Protein AF-A0A368G6Q9-F1 (afdb_monomer_lite)

Secondary structure (DSSP, 8-state):
-GGGGEETTTEEEEEEEEEEEEE-TTSS-EEEEEEEEEEEEEEE---BTTB---B---EEETTEEEEEBTTT-EEEEEETTEEEEEEEPBSTTS-SSSB----EEEEETTEEEEE--SS-EE-TT--EEE-TTT-B-SS----SSEEEE-TTSS-EEEE--S--S-TT-EEEEEEEPTTSTT-EEEEEEEE--TTS--EEEEEEEETT--EEEEEEE-STT---------

Organism: Ancylostoma caninum (NCBI:txid29170)

Structure (mmCIF, N/CA/C/O backbone):
data_AF-A0A368G6Q9-F1
#
_entry.id   AF-A0A368G6Q9-F1
#
loop_
_atom_site.group_PDB
_atom_site.id
_atom_site.type_symbol
_atom_site.label_atom_id
_atom_site.label_alt_id
_atom_site.label_comp_id
_atom_site.label_asym_id
_atom_site.label_entity_id
_atom_site.label_seq_id
_atom_site.pdbx_PDB_ins_code
_atom_site.Cartn_x
_atom_site.Cartn_y
_atom_site.Cartn_z
_atom_site.occupancy
_atom_site.B_iso_or_equiv
_atom_site.auth_seq_id
_atom_site.auth_comp_id
_atom_site.auth_asym_id
_atom_site.auth_atom_id
_atom_site.pdbx_PDB_model_num
ATOM 1 N N . MET A 1 1 ? 6.453 7.011 2.942 1.00 77.56 1 MET A N 1
ATOM 2 C CA . MET A 1 1 ? 7.563 7.851 3.478 1.00 77.56 1 MET A CA 1
ATOM 3 C C . MET A 1 1 ? 8.631 8.159 2.433 1.00 77.56 1 MET A C 1
ATOM 5 O O . MET A 1 1 ? 9.434 9.060 2.670 1.00 77.56 1 MET A O 1
ATOM 9 N N . ASP A 1 2 ? 8.632 7.481 1.282 1.00 83.81 2 ASP A N 1
ATOM 10 C CA . ASP A 1 2 ? 9.411 7.895 0.115 1.00 83.81 2 ASP A CA 1
ATOM 11 C C . ASP A 1 2 ? 10.920 7.962 0.418 1.00 83.81 2 ASP A C 1
ATOM 13 O O . ASP A 1 2 ? 11.454 7.156 1.179 1.00 83.81 2 ASP A O 1
ATOM 17 N N . ILE A 1 3 ? 11.630 8.951 -0.128 1.00 79.44 3 ILE A N 1
ATOM 18 C CA . ILE A 1 3 ? 13.076 9.141 0.083 1.00 79.44 3 ILE A CA 1
ATOM 19 C C . ILE A 1 3 ? 13.431 9.315 1.579 1.00 79.44 3 ILE A C 1
ATOM 21 O O . ILE A 1 3 ? 14.540 8.962 1.991 1.00 79.44 3 ILE A O 1
ATOM 25 N N . ALA A 1 4 ? 12.492 9.794 2.405 1.00 83.31 4 ALA A N 1
ATOM 26 C CA . ALA A 1 4 ? 12.655 9.953 3.852 1.00 83.31 4 ALA A CA 1
ATOM 27 C C . ALA A 1 4 ? 12.510 8.637 4.650 1.00 83.31 4 ALA A C 1
ATOM 29 O O . ALA A 1 4 ? 12.641 8.647 5.875 1.00 83.31 4 ALA A O 1
ATOM 30 N N . ALA A 1 5 ? 12.288 7.498 3.981 1.00 84.81 5 ALA A N 1
ATOM 31 C CA . ALA A 1 5 ? 12.340 6.173 4.599 1.00 84.81 5 ALA A CA 1
ATOM 32 C C . ALA A 1 5 ? 13.758 5.768 5.052 1.00 84.81 5 ALA A C 1
ATOM 34 O O . ALA A 1 5 ? 13.889 4.847 5.850 1.00 84.81 5 ALA A O 1
ATOM 35 N N . LYS A 1 6 ? 14.829 6.421 4.576 1.00 90.69 6 LYS A N 1
ATOM 36 C CA . LYS A 1 6 ? 16.216 6.099 4.968 1.00 90.69 6 LYS A CA 1
ATOM 37 C C . LYS A 1 6 ? 16.453 6.261 6.474 1.00 90.69 6 LYS A C 1
ATOM 39 O O . LYS A 1 6 ? 16.148 7.303 7.049 1.00 90.69 6 LYS A O 1
ATOM 44 N N . ALA A 1 7 ? 17.081 5.256 7.076 1.00 89.94 7 ALA A N 1
ATOM 45 C CA . ALA A 1 7 ? 17.477 5.204 8.479 1.00 89.94 7 ALA A CA 1
ATOM 46 C C . ALA A 1 7 ? 18.988 4.887 8.618 1.00 89.94 7 ALA A C 1
ATOM 48 O O . ALA A 1 7 ? 19.637 4.491 7.642 1.00 89.94 7 ALA A O 1
ATOM 49 N N . PRO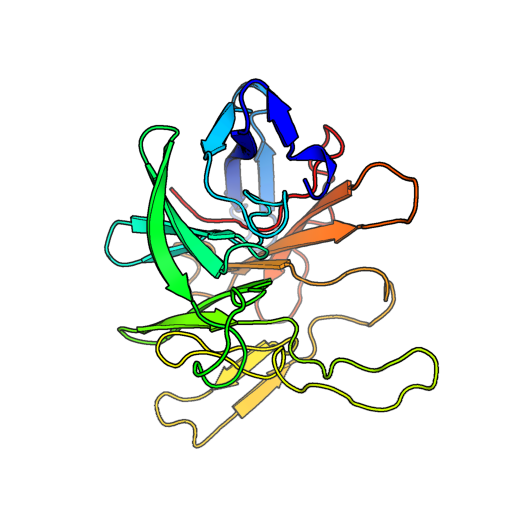 A 1 8 ? 19.593 5.072 9.809 1.00 89.25 8 PRO A N 1
ATOM 50 C CA . PRO A 1 8 ? 20.987 4.701 10.057 1.00 89.25 8 PRO A CA 1
ATOM 51 C C . PRO A 1 8 ? 21.275 3.213 9.794 1.00 89.25 8 PRO A C 1
ATOM 53 O O . PRO A 1 8 ? 20.378 2.375 9.797 1.00 89.25 8 PRO A O 1
ATOM 56 N N . GLY A 1 9 ? 22.549 2.865 9.587 1.00 90.00 9 GLY A N 1
ATOM 57 C CA . GLY A 1 9 ? 22.970 1.460 9.481 1.00 90.00 9 GLY A CA 1
ATOM 58 C C . GLY A 1 9 ? 22.492 0.727 8.221 1.00 90.00 9 GLY A C 1
ATOM 59 O O . GLY A 1 9 ? 22.305 -0.484 8.274 1.00 90.00 9 GLY A O 1
ATOM 60 N N . TRP A 1 10 ? 22.308 1.442 7.103 1.00 90.19 10 TRP A N 1
ATOM 61 C CA . TRP A 1 10 ? 21.797 0.903 5.826 1.00 90.19 10 TRP A CA 1
ATOM 62 C C . TRP A 1 10 ? 20.367 0.347 5.905 1.00 90.19 10 TRP A C 1
ATOM 64 O O . TRP A 1 10 ? 19.982 -0.516 5.116 1.00 90.19 10 TRP A O 1
ATOM 74 N N . GLN A 1 11 ? 19.575 0.856 6.848 1.00 94.56 11 GLN A N 1
ATOM 75 C CA . GLN A 1 11 ? 18.180 0.476 7.013 1.00 94.56 11 GLN A CA 1
ATOM 76 C C . GLN A 1 11 ? 17.235 1.481 6.360 1.00 94.56 11 GLN A C 1
ATOM 78 O O . GLN A 1 11 ? 17.569 2.639 6.098 1.00 94.56 11 GLN A O 1
ATOM 83 N N . PHE A 1 12 ? 16.019 1.013 6.132 1.00 96.88 12 PHE A N 1
ATOM 84 C CA . PHE A 1 12 ? 14.869 1.798 5.735 1.00 96.88 12 PHE A CA 1
ATOM 85 C C . PHE A 1 12 ? 13.741 1.527 6.729 1.00 96.88 12 PHE A C 1
ATOM 87 O O . PHE A 1 12 ? 13.692 0.451 7.332 1.00 96.88 12 PHE A O 1
ATOM 94 N N . ARG A 1 13 ? 12.846 2.497 6.912 1.00 95.44 13 ARG A N 1
ATOM 95 C CA . ARG A 1 13 ? 11.732 2.436 7.860 1.00 95.44 13 ARG A CA 1
ATOM 96 C C . ARG A 1 13 ? 10.393 2.774 7.207 1.00 95.44 13 ARG A C 1
ATOM 98 O O . ARG A 1 13 ? 10.325 3.624 6.324 1.00 95.44 13 ARG A O 1
ATOM 105 N N . ALA A 1 14 ? 9.336 2.157 7.718 1.00 94.94 14 ALA A N 1
ATOM 106 C CA . ALA A 1 14 ? 7.947 2.584 7.568 1.00 94.94 14 ALA A CA 1
ATOM 107 C C . ALA A 1 14 ? 7.326 2.765 8.966 1.00 94.94 14 ALA A C 1
ATOM 109 O O . ALA A 1 14 ? 7.895 2.289 9.948 1.00 94.94 14 ALA A O 1
ATOM 110 N N . ILE A 1 15 ? 6.180 3.444 9.071 1.00 94.69 15 ILE A N 1
ATOM 111 C CA . ILE A 1 15 ? 5.493 3.683 10.352 1.00 94.69 15 ILE A CA 1
ATOM 112 C C . ILE A 1 15 ? 4.173 2.918 10.372 1.00 94.69 15 ILE A C 1
ATOM 114 O O . ILE A 1 15 ? 3.375 3.034 9.445 1.00 94.69 15 ILE A O 1
ATOM 118 N N . THR A 1 16 ? 3.924 2.184 11.453 1.00 94.06 16 THR A N 1
ATOM 119 C CA . THR A 1 16 ? 2.601 1.640 11.782 1.00 94.06 16 THR A CA 1
ATOM 120 C C . THR A 1 16 ? 1.911 2.534 12.804 1.00 94.06 16 THR A C 1
ATOM 122 O O . THR A 1 16 ? 2.556 2.950 13.768 1.00 94.06 16 THR A O 1
ATOM 125 N N . ARG A 1 17 ? 0.603 2.749 12.640 1.00 94.38 17 ARG A N 1
ATOM 126 C CA . ARG A 1 17 ? -0.276 3.433 13.596 1.00 94.38 17 ARG A CA 1
ATOM 127 C C . ARG A 1 17 ? -1.553 2.623 13.799 1.00 94.38 17 ARG A C 1
ATOM 129 O O . ARG A 1 17 ? -2.030 1.986 12.864 1.00 94.38 17 ARG A O 1
ATOM 136 N N . LYS A 1 18 ? -2.111 2.673 15.006 1.00 94.00 18 LYS A N 1
ATOM 137 C CA . LYS A 1 18 ? -3.410 2.099 15.367 1.00 94.00 18 LYS A CA 1
ATOM 138 C C . LYS A 1 18 ? -4.481 3.179 15.513 1.00 94.00 18 LYS A C 1
ATOM 140 O O . LYS A 1 18 ? -4.189 4.335 15.819 1.00 94.00 18 LYS A O 1
ATOM 145 N N . GLY A 1 19 ? -5.729 2.771 15.344 1.00 94.06 19 GLY A N 1
ATOM 146 C CA . GLY A 1 19 ? -6.904 3.585 15.616 1.00 94.06 19 GLY A CA 1
ATOM 147 C C . GLY A 1 19 ? -8.142 2.713 15.785 1.00 94.06 19 GLY A C 1
ATOM 148 O O . GLY A 1 19 ? -8.083 1.500 15.578 1.00 94.06 19 GLY A O 1
ATOM 149 N N . THR A 1 20 ? -9.249 3.348 16.147 1.00 95.81 20 THR A N 1
ATOM 150 C CA . THR A 1 20 ? -10.558 2.731 16.353 1.00 95.81 20 THR A CA 1
ATOM 151 C C . THR A 1 20 ? -11.556 3.392 15.411 1.00 95.81 20 THR A C 1
ATOM 153 O O . THR A 1 20 ? -11.761 4.601 15.488 1.00 95.81 20 THR A O 1
ATOM 156 N N . LEU A 1 21 ? -12.194 2.606 14.543 1.00 93.31 21 LEU A N 1
ATOM 157 C CA . LEU A 1 21 ? -13.370 3.031 13.782 1.00 93.31 21 LEU A CA 1
ATOM 158 C C . LEU A 1 21 ? -14.629 2.661 14.573 1.00 93.31 21 LEU A C 1
ATOM 160 O O . LEU A 1 21 ? -14.814 1.500 14.932 1.00 93.31 21 LEU A O 1
ATOM 164 N N . THR A 1 22 ? -15.509 3.633 14.789 1.00 94.38 22 THR A N 1
ATOM 165 C CA . THR A 1 22 ? -16.835 3.443 15.389 1.00 94.38 22 THR A CA 1
ATOM 166 C C . THR A 1 22 ? -17.902 3.826 14.368 1.00 94.38 22 THR A C 1
ATOM 168 O O . THR A 1 22 ? -17.824 4.900 13.774 1.00 94.38 22 THR A O 1
ATOM 171 N N . LEU A 1 23 ? -18.909 2.973 14.170 1.00 92.56 23 LEU A N 1
ATOM 172 C CA . LEU A 1 23 ? -20.111 3.314 13.404 1.00 92.56 23 LEU A CA 1
ATOM 173 C C . LEU A 1 23 ? -21.216 3.788 14.350 1.00 92.56 23 LEU A C 1
ATOM 175 O O . LEU A 1 23 ? -21.397 3.229 15.433 1.00 92.56 23 LEU A O 1
ATOM 179 N N . GLY A 1 24 ? -21.966 4.806 13.938 1.00 88.50 24 GLY A N 1
ATOM 180 C CA . GLY A 1 24 ? -23.140 5.269 14.663 1.00 88.50 24 GLY A CA 1
ATOM 181 C C . GLY A 1 24 ? -24.314 4.299 14.540 1.00 88.50 24 GLY A C 1
ATOM 182 O O . GLY A 1 24 ? -24.524 3.664 13.506 1.00 88.50 24 GLY A O 1
ATOM 183 N N . ASN A 1 25 ? -25.142 4.238 15.587 1.00 88.50 25 ASN A N 1
ATOM 184 C CA . ASN A 1 25 ? -26.355 3.408 15.623 1.00 88.50 25 ASN A CA 1
ATOM 185 C C . ASN A 1 25 ? -27.408 3.801 14.564 1.00 88.50 25 ASN A C 1
ATOM 187 O O . ASN A 1 25 ? -28.390 3.085 14.381 1.00 88.50 25 ASN A O 1
ATOM 191 N N . ASP A 1 26 ? -27.233 4.941 13.891 1.00 87.06 26 ASP A N 1
ATOM 192 C CA . ASP A 1 26 ? -28.081 5.404 12.792 1.00 87.06 26 ASP A CA 1
ATOM 193 C C . ASP A 1 26 ? -27.737 4.765 11.433 1.00 87.06 26 ASP A C 1
ATOM 195 O O . ASP A 1 26 ? -28.480 4.956 10.467 1.00 87.06 26 ASP A O 1
ATOM 199 N N . GLY A 1 27 ? -26.619 4.030 11.348 1.00 81.62 27 GLY A N 1
ATOM 200 C CA . GLY A 1 27 ? -26.108 3.439 10.110 1.00 81.62 27 GLY A CA 1
ATOM 201 C C . GLY A 1 27 ? -25.653 4.468 9.070 1.00 81.62 27 GLY A C 1
ATOM 202 O O . GLY A 1 27 ? -25.511 4.118 7.903 1.00 81.62 27 GLY A O 1
ATOM 203 N N . LYS A 1 28 ? -25.467 5.735 9.466 1.00 86.44 28 LYS A N 1
ATOM 204 C CA . LYS A 1 28 ? -25.158 6.867 8.571 1.00 86.44 28 LYS A CA 1
ATOM 205 C C . LYS A 1 28 ? -23.966 7.699 9.019 1.00 86.44 28 LYS A C 1
ATOM 207 O O . LYS A 1 28 ? -23.454 8.474 8.222 1.00 86.44 28 LYS A O 1
ATOM 212 N N . THR A 1 29 ? -23.528 7.551 10.263 1.00 88.62 29 THR A N 1
ATOM 213 C CA . THR A 1 29 ? -22.368 8.259 10.809 1.00 88.62 29 THR A CA 1
ATOM 214 C C . THR A 1 29 ? -21.229 7.298 11.121 1.00 88.62 29 THR A C 1
ATOM 216 O O . THR A 1 29 ? -21.443 6.131 11.457 1.00 88.62 29 THR A O 1
ATOM 219 N N . ALA A 1 30 ? -20.000 7.791 11.008 1.00 93.19 30 ALA A N 1
ATOM 220 C CA . ALA A 1 30 ? -18.800 7.075 11.415 1.00 93.19 30 ALA A CA 1
ATOM 221 C C . ALA A 1 30 ? -17.800 8.031 12.082 1.00 93.19 30 ALA A C 1
ATOM 223 O O . ALA A 1 30 ? -17.796 9.231 11.809 1.00 93.19 30 ALA A O 1
ATOM 224 N N . HIS A 1 31 ? -16.953 7.492 12.955 1.00 92.88 31 HIS A N 1
ATOM 225 C CA . HIS A 1 31 ? -15.912 8.237 13.656 1.00 92.88 31 HIS A CA 1
ATOM 226 C C . HIS A 1 31 ? -14.621 7.423 13.727 1.00 92.88 31 HIS A C 1
ATOM 228 O O . HIS A 1 31 ? -14.681 6.217 13.970 1.00 92.88 31 HIS A O 1
ATOM 234 N N . VAL A 1 32 ? -13.465 8.066 13.533 1.00 93.25 32 VAL A N 1
ATOM 235 C CA . VAL A 1 32 ? -12.157 7.405 13.631 1.00 93.25 32 VAL A CA 1
ATOM 236 C C . VAL A 1 32 ? -11.248 8.129 14.618 1.00 93.25 32 VAL A C 1
ATOM 238 O O . VAL A 1 32 ? -10.762 9.230 14.347 1.00 93.25 32 VAL A O 1
ATOM 241 N N . ASP A 1 33 ? -10.955 7.451 15.724 1.00 93.69 33 ASP A N 1
ATOM 242 C CA . ASP A 1 33 ? -9.988 7.875 16.733 1.00 93.69 33 ASP A CA 1
ATOM 243 C C . ASP A 1 33 ? -8.625 7.239 16.454 1.00 93.69 33 ASP A C 1
ATOM 245 O O . ASP A 1 33 ? -8.486 6.016 16.457 1.00 93.69 33 ASP A O 1
ATOM 249 N N . TRP A 1 34 ? -7.594 8.054 16.233 1.00 92.12 34 TRP A N 1
ATOM 250 C CA . TRP A 1 34 ? -6.231 7.575 15.987 1.00 92.12 34 TRP A CA 1
ATOM 251 C C . TRP A 1 34 ? -5.355 7.722 17.227 1.00 92.12 34 TRP A C 1
ATOM 253 O O . TRP A 1 34 ? -5.192 8.821 17.757 1.00 92.12 34 TRP A O 1
ATOM 263 N N . ASP A 1 35 ? -4.703 6.635 17.636 1.00 93.50 35 ASP A N 1
ATOM 264 C CA . ASP A 1 35 ? -3.723 6.675 18.715 1.00 93.50 35 ASP A CA 1
ATOM 265 C C . ASP A 1 35 ? -2.372 7.156 18.167 1.00 93.50 35 ASP A C 1
ATOM 267 O O . ASP A 1 35 ? -1.551 6.367 17.696 1.00 93.50 35 ASP A O 1
ATOM 271 N N . LEU A 1 36 ? -2.121 8.464 18.242 1.00 91.69 36 LEU A N 1
ATOM 272 C CA . LEU A 1 36 ? -0.838 9.060 17.850 1.00 91.69 36 LEU A CA 1
ATOM 273 C C . LEU A 1 36 ? 0.346 8.549 18.695 1.00 91.69 36 LEU A C 1
ATOM 275 O O . LEU A 1 36 ? 1.484 8.612 18.234 1.00 91.69 36 LEU A O 1
ATOM 279 N N . SER A 1 37 ? 0.105 8.025 19.904 1.00 93.56 37 SER A N 1
ATOM 280 C CA . SER A 1 37 ? 1.152 7.419 20.741 1.00 93.56 37 SER A CA 1
ATOM 281 C C . SER A 1 37 ? 1.519 5.995 20.302 1.00 93.56 37 SER A C 1
ATOM 283 O O . SER A 1 37 ? 2.567 5.478 20.691 1.00 93.56 37 SER A O 1
ATOM 285 N N . SER A 1 38 ? 0.703 5.384 19.434 1.00 94.31 38 SER A N 1
ATOM 286 C CA . SER A 1 38 ? 0.973 4.082 18.815 1.00 94.31 38 SER A CA 1
ATOM 287 C C . SER A 1 38 ? 1.884 4.139 17.583 1.00 94.31 38 SER A C 1
ATOM 289 O O . SER A 1 38 ? 2.139 3.084 17.001 1.00 94.31 38 SER A O 1
ATOM 291 N N . ASP A 1 39 ? 2.385 5.318 17.187 1.00 95.00 39 ASP A N 1
ATOM 292 C CA . ASP A 1 39 ? 3.368 5.458 16.103 1.00 95.00 39 ASP A CA 1
ATOM 293 C C . ASP A 1 39 ? 4.618 4.612 16.409 1.00 95.00 39 ASP A C 1
ATOM 295 O O . ASP A 1 39 ? 5.350 4.870 17.368 1.00 95.00 39 ASP A O 1
ATOM 299 N N . ARG A 1 40 ? 4.885 3.590 15.585 1.00 93.44 40 ARG A N 1
ATOM 300 C CA . ARG A 1 40 ? 6.102 2.764 15.690 1.00 93.44 40 ARG A CA 1
ATOM 301 C C . ARG A 1 40 ? 6.779 2.580 14.346 1.00 93.44 40 ARG A C 1
ATOM 303 O O . ARG A 1 40 ? 6.125 2.271 13.353 1.00 93.44 40 ARG A O 1
ATOM 310 N N . ASP A 1 41 ? 8.103 2.680 14.359 1.00 94.44 41 ASP A N 1
ATOM 311 C CA . ASP A 1 41 ? 8.937 2.294 13.228 1.00 94.44 41 ASP A CA 1
ATOM 312 C C . ASP A 1 41 ? 8.993 0.771 13.074 1.00 94.44 41 ASP A C 1
ATOM 314 O O . ASP A 1 41 ? 9.298 0.036 14.016 1.00 94.44 41 ASP A O 1
ATOM 318 N N . ILE A 1 42 ? 8.774 0.316 11.844 1.00 95.31 42 ILE A N 1
ATOM 319 C CA . ILE A 1 42 ? 9.147 -1.011 11.356 1.00 95.31 42 ILE A CA 1
ATOM 320 C C . ILE A 1 42 ? 10.292 -0.843 10.356 1.00 95.31 42 ILE A C 1
ATOM 322 O O . ILE A 1 42 ? 10.247 0.035 9.496 1.00 95.31 42 ILE A O 1
ATOM 326 N N . MET A 1 43 ? 11.343 -1.656 10.481 1.00 95.62 43 MET A N 1
ATOM 327 C CA . MET A 1 43 ? 12.606 -1.459 9.758 1.00 95.62 43 MET A CA 1
ATOM 328 C C . MET A 1 43 ? 13.038 -2.690 8.963 1.00 95.62 43 MET A C 1
ATOM 330 O O . MET A 1 43 ? 12.783 -3.825 9.366 1.00 95.62 43 MET A O 1
ATOM 334 N N . SER A 1 44 ? 13.739 -2.450 7.854 1.00 96.31 44 SER A N 1
ATOM 335 C CA . SER A 1 44 ? 14.330 -3.476 6.991 1.00 96.31 44 SER A CA 1
ATOM 336 C C . SER A 1 44 ? 15.635 -2.981 6.363 1.00 96.31 44 SER A C 1
ATOM 338 O O . SER A 1 44 ? 15.783 -1.796 6.077 1.00 96.31 44 SER A O 1
ATOM 340 N N . GLY A 1 45 ? 16.588 -3.889 6.134 1.00 95.81 45 GLY A N 1
ATOM 341 C CA . GLY A 1 45 ? 17.804 -3.614 5.353 1.00 95.81 45 GLY A CA 1
ATOM 342 C C . GLY A 1 45 ? 17.656 -3.908 3.854 1.00 95.81 45 GLY A C 1
ATOM 343 O O . GLY A 1 45 ? 18.558 -3.605 3.073 1.00 95.81 45 GLY A O 1
ATOM 344 N N . PHE A 1 46 ? 16.539 -4.512 3.433 1.00 96.81 46 PHE A N 1
ATOM 345 C CA . PHE A 1 46 ? 16.289 -4.779 2.018 1.00 96.81 46 PHE A CA 1
ATOM 346 C C . PHE A 1 46 ? 16.036 -3.468 1.275 1.00 96.81 46 PHE A C 1
ATOM 348 O O . PHE A 1 46 ? 15.235 -2.640 1.702 1.00 96.81 46 PHE A O 1
ATOM 355 N N . SER A 1 47 ? 16.734 -3.279 0.156 1.00 95.94 47 SER A N 1
ATOM 356 C CA . SER A 1 47 ? 16.582 -2.095 -0.684 1.00 95.94 47 SER A CA 1
ATOM 357 C C . SER A 1 47 ? 16.928 -2.389 -2.139 1.00 95.94 47 SER A C 1
ATOM 359 O O . SER A 1 47 ? 17.729 -3.272 -2.448 1.00 95.94 47 SER A O 1
ATOM 361 N N . TYR A 1 48 ? 16.333 -1.618 -3.043 1.00 94.06 48 TYR A N 1
ATOM 362 C CA . TYR A 1 48 ? 16.652 -1.607 -4.461 1.00 94.06 48 TYR A CA 1
ATOM 363 C C . TYR A 1 48 ? 17.133 -0.206 -4.838 1.00 94.06 48 TYR A C 1
ATOM 365 O O . TYR A 1 48 ? 16.433 0.784 -4.635 1.00 94.06 48 TYR A O 1
ATOM 373 N N . LYS A 1 49 ? 18.370 -0.107 -5.345 1.00 93.00 49 LYS A N 1
ATOM 374 C CA . LYS A 1 49 ? 19.032 1.171 -5.684 1.00 93.00 49 LYS A CA 1
ATOM 375 C C . LYS A 1 49 ? 19.009 2.207 -4.539 1.00 93.00 49 LYS A C 1
ATOM 377 O O . LYS A 1 49 ? 18.884 3.405 -4.777 1.00 93.00 49 LYS A O 1
ATOM 382 N N . GLY A 1 50 ? 19.135 1.746 -3.291 1.00 92.75 50 GLY A N 1
ATOM 383 C CA . GLY A 1 50 ? 19.163 2.616 -2.111 1.00 92.75 50 GLY A CA 1
ATOM 384 C C . GLY A 1 50 ? 17.811 3.242 -1.748 1.00 92.75 50 GLY A C 1
ATOM 385 O O . GLY A 1 50 ? 17.796 4.334 -1.172 1.00 92.75 50 GLY A O 1
ATOM 386 N N . ARG A 1 51 ? 16.705 2.569 -2.088 1.00 95.25 51 ARG A N 1
ATOM 387 C CA . ARG A 1 51 ? 15.333 2.837 -1.628 1.00 95.25 51 ARG A CA 1
ATOM 388 C C . ARG A 1 51 ? 14.669 1.528 -1.179 1.00 95.25 51 ARG A C 1
ATOM 390 O O . ARG A 1 51 ? 14.990 0.476 -1.729 1.00 95.25 51 ARG A O 1
ATOM 397 N N . GLY A 1 52 ? 13.770 1.588 -0.206 1.00 95.50 52 GLY A N 1
ATOM 398 C CA . GLY A 1 52 ? 13.071 0.432 0.361 1.00 95.50 52 GLY A CA 1
ATOM 399 C C . GLY A 1 52 ? 12.186 0.853 1.533 1.00 95.50 52 GLY A C 1
ATOM 400 O O . GLY A 1 52 ? 12.264 2.003 1.970 1.00 95.50 52 GLY A O 1
ATOM 401 N N . MET A 1 53 ? 11.354 -0.066 2.031 1.00 97.31 53 MET A N 1
ATOM 402 C CA . MET A 1 53 ? 10.278 0.225 3.001 1.00 97.31 53 MET A CA 1
ATOM 403 C C . MET A 1 53 ? 9.340 1.359 2.552 1.00 97.31 53 MET A C 1
ATOM 405 O O . MET A 1 53 ? 8.745 2.066 3.368 1.00 97.31 53 MET A O 1
ATOM 409 N N . GLU A 1 54 ? 9.175 1.520 1.242 1.00 96.06 54 GLU A N 1
ATOM 410 C CA . GLU A 1 54 ? 8.155 2.387 0.667 1.00 96.06 54 GLU A CA 1
ATOM 411 C C . GLU A 1 54 ? 6.888 1.540 0.516 1.00 96.06 54 GLU A C 1
ATOM 413 O O . GLU A 1 54 ? 6.570 1.006 -0.540 1.00 96.06 54 GLU A O 1
ATOM 418 N N . LEU A 1 55 ? 6.260 1.313 1.674 1.00 96.12 55 LEU A N 1
ATOM 419 C CA . LEU A 1 55 ? 5.112 0.432 1.842 1.00 96.12 55 LEU A CA 1
ATOM 420 C C . LEU A 1 55 ? 3.830 1.093 1.318 1.00 96.12 55 LEU A C 1
ATOM 422 O O . LEU A 1 55 ? 3.378 2.078 1.907 1.00 96.12 55 LEU A O 1
ATOM 426 N N . SER A 1 56 ? 3.255 0.533 0.250 1.00 92.81 56 SER A N 1
ATOM 427 C CA . SER A 1 56 ? 2.161 1.168 -0.509 1.00 92.81 56 SER A CA 1
ATOM 428 C C . SER A 1 56 ? 0.750 0.630 -0.232 1.00 92.81 56 SER A C 1
ATOM 430 O O . SER A 1 56 ? -0.203 1.216 -0.718 1.00 92.81 56 SER A O 1
ATOM 432 N N . ASP A 1 57 ? 0.578 -0.442 0.550 1.00 94.12 57 ASP A N 1
ATOM 433 C CA . ASP A 1 57 ? -0.746 -0.905 1.022 1.00 94.12 57 ASP A CA 1
ATOM 434 C C . ASP A 1 57 ? -0.599 -1.849 2.240 1.00 94.12 57 ASP A C 1
ATOM 436 O O . ASP A 1 57 ? 0.521 -2.141 2.669 1.00 94.12 57 ASP A O 1
ATOM 440 N N . LEU A 1 58 ? -1.698 -2.327 2.827 1.00 93.69 58 LEU A N 1
ATOM 441 C CA . LEU A 1 58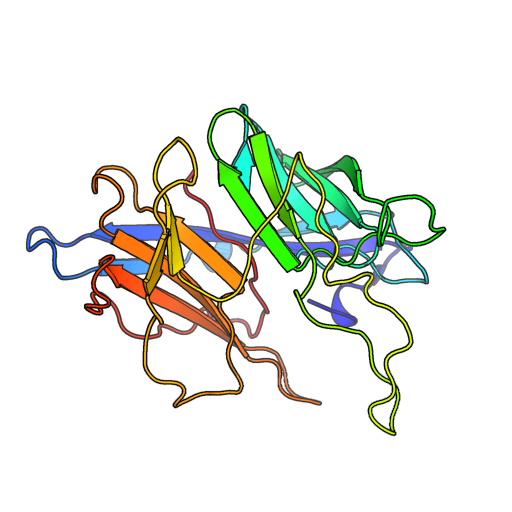 ? -1.754 -3.185 4.006 1.00 93.69 58 LEU A CA 1
ATOM 442 C C . LEU A 1 58 ? -3.026 -4.055 3.978 1.00 93.69 58 LEU A C 1
ATOM 444 O O . LEU A 1 58 ? -4.135 -3.535 3.952 1.00 93.69 58 LEU A O 1
ATOM 448 N N . THR A 1 59 ? -2.896 -5.383 3.990 1.00 88.94 59 THR A N 1
ATOM 449 C CA . THR A 1 59 ? -4.036 -6.323 3.886 1.00 88.94 59 THR A CA 1
ATOM 450 C C . THR A 1 59 ? -3.776 -7.595 4.694 1.00 88.94 59 THR A C 1
ATOM 452 O O . THR A 1 59 ? -2.654 -8.092 4.707 1.00 88.94 59 THR A O 1
ATOM 455 N N . GLU A 1 60 ? -4.796 -8.150 5.351 1.00 85.75 60 GLU A N 1
ATOM 456 C CA . GLU A 1 60 ? -4.724 -9.473 5.993 1.00 85.75 60 GLU A CA 1
ATOM 457 C C . GLU A 1 60 ? -5.012 -10.582 4.970 1.00 85.75 60 GLU A C 1
ATOM 459 O O . GLU A 1 60 ? -5.973 -10.482 4.217 1.00 85.75 60 GLU A O 1
ATOM 464 N N . TYR A 1 61 ? -4.192 -11.632 4.926 1.00 79.25 61 TYR A N 1
ATOM 465 C CA . TYR A 1 61 ? -4.432 -12.822 4.110 1.00 79.25 61 TYR A CA 1
ATOM 466 C C . TYR A 1 61 ? -3.861 -14.089 4.761 1.00 79.25 61 TYR A C 1
ATOM 468 O O . TYR A 1 61 ? -2.649 -14.217 4.956 1.00 79.25 61 TYR A O 1
ATOM 476 N N . ASN A 1 62 ? -4.730 -15.074 5.011 1.00 76.50 62 ASN A N 1
ATOM 477 C CA . ASN A 1 62 ? -4.397 -16.384 5.587 1.00 76.50 62 ASN A CA 1
ATOM 478 C C . ASN A 1 62 ? -3.659 -16.319 6.947 1.00 76.50 62 ASN A C 1
ATOM 480 O O . ASN A 1 62 ? -2.788 -17.143 7.226 1.00 76.50 62 ASN A O 1
ATOM 484 N N . GLY A 1 63 ? -4.007 -15.357 7.801 1.00 77.88 63 GLY A N 1
ATOM 485 C CA . GLY A 1 63 ? -3.394 -15.117 9.110 1.00 77.88 63 GLY A CA 1
ATOM 486 C C . GLY A 1 63 ? -2.139 -14.239 9.069 1.00 77.88 63 GLY A C 1
ATOM 487 O O . GLY A 1 63 ? -1.431 -14.141 10.076 1.00 77.88 63 GLY A O 1
ATOM 488 N N . HIS A 1 64 ? -1.844 -13.614 7.927 1.00 81.69 64 HIS A N 1
ATOM 489 C CA . HIS A 1 64 ? -0.681 -12.754 7.727 1.00 81.69 64 HIS A CA 1
ATOM 490 C C . HIS A 1 64 ? -1.124 -11.334 7.366 1.00 81.69 64 HIS A C 1
ATOM 492 O O . HIS A 1 64 ? -1.840 -11.139 6.391 1.00 81.69 64 HIS A O 1
ATOM 498 N N . ILE A 1 65 ? -0.656 -10.329 8.107 1.00 92.62 65 ILE A N 1
ATOM 499 C CA . ILE A 1 65 ? -0.815 -8.917 7.729 1.00 92.62 65 ILE A CA 1
ATOM 500 C C . ILE A 1 65 ? 0.312 -8.588 6.753 1.00 92.62 65 ILE A C 1
ATOM 502 O O . ILE A 1 65 ? 1.479 -8.734 7.108 1.00 92.62 65 ILE A O 1
ATOM 506 N N . LEU A 1 66 ? -0.011 -8.174 5.533 1.00 92.88 66 LEU A N 1
ATOM 507 C CA . LEU A 1 66 ? 0.925 -8.068 4.417 1.00 92.88 66 LEU A CA 1
ATOM 508 C C . LEU A 1 66 ? 0.996 -6.647 3.866 1.00 92.88 66 LEU A C 1
ATOM 510 O O . LEU A 1 66 ? -0.028 -5.984 3.741 1.00 92.88 66 LEU A O 1
ATOM 514 N N . SER A 1 67 ? 2.195 -6.203 3.490 1.00 96.62 67 SER A N 1
ATOM 515 C CA . SER A 1 67 ? 2.440 -4.868 2.936 1.00 96.62 67 SER A CA 1
ATOM 516 C C . SER A 1 67 ? 3.534 -4.896 1.856 1.00 96.62 67 SER A C 1
ATOM 518 O O . SER A 1 67 ? 4.601 -5.466 2.110 1.00 96.62 67 SER A O 1
ATOM 520 N N . PRO A 1 68 ? 3.307 -4.353 0.643 1.00 96.50 68 PRO A N 1
ATOM 521 C CA . PRO A 1 68 ? 4.280 -4.389 -0.442 1.00 96.50 68 PRO A CA 1
ATOM 522 C C . PRO A 1 68 ? 5.206 -3.166 -0.410 1.00 96.50 68 PRO A C 1
ATOM 524 O O . PRO A 1 68 ? 4.734 -2.036 -0.345 1.00 96.50 68 PRO A O 1
ATOM 527 N N . ASP A 1 69 ? 6.517 -3.382 -0.519 1.00 97.50 69 ASP A N 1
ATOM 528 C CA . ASP A 1 69 ? 7.502 -2.321 -0.765 1.00 97.50 69 ASP A CA 1
ATOM 529 C C . ASP A 1 69 ? 7.652 -2.082 -2.272 1.00 97.50 69 ASP A C 1
ATOM 531 O O . ASP A 1 69 ? 8.202 -2.916 -3.001 1.00 97.50 69 ASP A O 1
ATOM 535 N N . ASP A 1 70 ? 7.184 -0.929 -2.746 1.00 95.69 70 ASP A N 1
ATOM 536 C CA . ASP A 1 70 ? 7.088 -0.594 -4.169 1.00 95.69 70 ASP A CA 1
ATOM 537 C C . ASP A 1 70 ? 8.460 -0.366 -4.850 1.00 95.69 70 ASP A C 1
ATOM 539 O O . ASP A 1 70 ? 8.540 -0.152 -6.062 1.00 95.69 70 ASP A O 1
ATOM 543 N N . LYS A 1 71 ? 9.569 -0.422 -4.102 1.00 95.69 71 LYS A N 1
ATOM 544 C CA . LYS A 1 71 ? 10.929 -0.322 -4.662 1.00 95.69 71 LYS A CA 1
ATOM 545 C C . LYS A 1 71 ? 11.602 -1.671 -4.820 1.00 95.69 71 LYS A C 1
ATOM 547 O O . LYS A 1 71 ? 12.216 -1.931 -5.856 1.00 95.69 71 LYS A O 1
ATOM 552 N N . THR A 1 72 ? 11.501 -2.529 -3.810 1.00 96.69 72 THR A N 1
ATOM 553 C CA . THR A 1 72 ? 12.089 -3.876 -3.851 1.00 96.69 72 THR A CA 1
ATOM 554 C C . THR A 1 72 ? 11.173 -4.898 -4.519 1.00 96.69 72 THR A C 1
ATOM 556 O O . THR A 1 72 ? 11.658 -5.924 -4.995 1.00 96.69 72 THR A O 1
ATOM 559 N N . GLY A 1 73 ? 9.865 -4.627 -4.579 1.00 95.25 73 GLY A N 1
ATOM 560 C CA . GLY A 1 73 ? 8.845 -5.606 -4.942 1.00 95.25 73 GLY A CA 1
ATOM 561 C C . GLY A 1 73 ? 8.641 -6.680 -3.871 1.00 95.25 73 GLY A C 1
ATOM 562 O O . GLY A 1 73 ? 8.016 -7.698 -4.155 1.00 95.25 73 GLY A O 1
ATOM 563 N N . ILE A 1 74 ? 9.194 -6.514 -2.664 1.00 96.75 74 ILE A N 1
ATOM 564 C CA . ILE A 1 74 ? 9.016 -7.474 -1.573 1.00 96.75 74 ILE A CA 1
ATOM 565 C C . ILE A 1 74 ? 7.672 -7.213 -0.896 1.00 96.75 74 ILE A C 1
ATOM 567 O O . ILE A 1 74 ? 7.402 -6.117 -0.413 1.00 96.75 74 ILE A O 1
ATOM 571 N N . LEU A 1 75 ? 6.856 -8.257 -0.816 1.00 94.19 75 LEU A N 1
ATOM 572 C CA . LEU A 1 75 ? 5.706 -8.337 0.068 1.00 94.19 75 LEU A CA 1
ATOM 573 C C . LEU A 1 75 ? 6.209 -8.765 1.453 1.00 94.19 75 LEU A C 1
ATOM 575 O O . LEU A 1 75 ? 6.780 -9.851 1.600 1.00 94.19 75 LEU A O 1
ATOM 579 N N . PHE A 1 76 ? 6.044 -7.896 2.448 1.00 97.62 76 PHE A N 1
ATOM 580 C CA . PHE A 1 76 ? 6.446 -8.124 3.835 1.00 97.62 76 PHE A CA 1
ATOM 581 C C . PHE A 1 76 ? 5.254 -8.565 4.690 1.00 97.62 76 PHE A C 1
ATOM 583 O O . PHE A 1 76 ? 4.200 -7.942 4.625 1.00 97.62 76 PHE A O 1
ATOM 590 N N . GLU A 1 77 ? 5.438 -9.570 5.548 1.00 95.19 77 GLU A N 1
ATOM 591 C CA . GLU A 1 77 ? 4.545 -9.836 6.682 1.00 95.19 77 GLU A CA 1
ATOM 592 C C . GLU A 1 77 ? 4.883 -8.871 7.831 1.00 95.19 77 GLU A C 1
ATOM 594 O O . GLU A 1 77 ? 6.016 -8.838 8.320 1.00 95.19 77 GLU A O 1
ATOM 599 N N . ILE A 1 78 ? 3.903 -8.086 8.276 1.00 95.69 78 ILE A N 1
ATOM 600 C CA . ILE A 1 78 ? 4.019 -7.159 9.402 1.00 95.69 78 ILE A CA 1
ATOM 601 C C . ILE A 1 78 ? 3.599 -7.883 10.682 1.00 95.69 78 ILE A C 1
ATOM 603 O O . ILE A 1 78 ? 2.416 -8.100 10.940 1.00 95.69 78 ILE A O 1
ATOM 607 N N . LYS A 1 79 ? 4.578 -8.271 11.504 1.00 92.69 79 LYS A N 1
ATOM 608 C CA . LYS A 1 79 ? 4.350 -9.122 12.682 1.00 92.69 79 LYS A CA 1
ATOM 609 C C . LYS A 1 79 ? 5.265 -8.761 13.833 1.00 92.69 79 LYS A C 1
ATOM 611 O O . LYS A 1 79 ? 6.474 -8.643 13.657 1.00 92.69 79 LYS A O 1
ATOM 616 N N . ASN A 1 80 ? 4.699 -8.612 15.031 1.00 91.06 80 ASN A N 1
ATOM 617 C CA . ASN A 1 80 ? 5.443 -8.294 16.256 1.00 91.06 80 ASN A CA 1
ATOM 618 C C . ASN A 1 80 ? 6.390 -7.080 16.096 1.00 91.06 80 ASN A C 1
ATOM 620 O O . ASN A 1 80 ? 7.533 -7.112 16.551 1.00 91.06 80 ASN A O 1
ATOM 624 N N . ASN A 1 81 ? 5.909 -6.020 15.431 1.00 88.69 81 ASN A 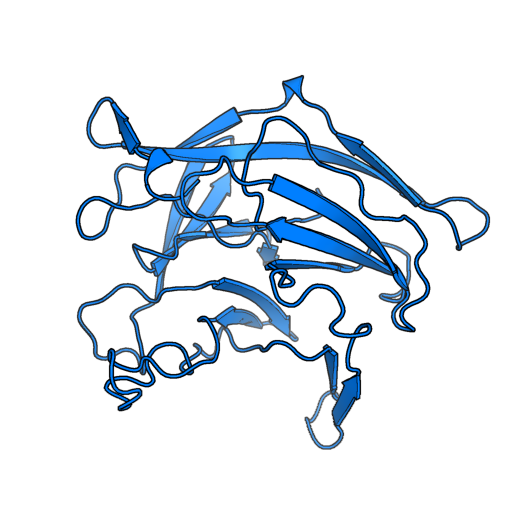N 1
ATOM 625 C CA . ASN A 1 81 ? 6.666 -4.811 15.062 1.00 88.69 81 ASN A CA 1
ATOM 626 C C . ASN A 1 81 ? 7.899 -5.080 14.168 1.00 88.69 81 ASN A C 1
ATOM 628 O O . ASN A 1 81 ? 8.913 -4.391 14.272 1.00 88.69 81 ASN A O 1
ATOM 632 N N . LYS A 1 82 ? 7.835 -6.088 13.291 1.00 93.25 82 LYS A N 1
ATOM 633 C CA . LYS A 1 82 ? 8.861 -6.393 12.284 1.00 93.25 82 LYS A CA 1
ATOM 634 C C . LYS A 1 82 ? 8.229 -6.505 10.903 1.00 93.25 82 LYS A C 1
ATOM 636 O O . LYS A 1 82 ? 7.111 -6.998 10.789 1.00 93.25 82 LYS A O 1
ATOM 641 N N . ALA A 1 83 ? 8.977 -6.107 9.879 1.00 96.44 83 ALA A N 1
ATOM 642 C CA . ALA A 1 83 ? 8.676 -6.406 8.486 1.00 96.44 83 ALA A CA 1
ATOM 643 C C . ALA A 1 83 ? 9.484 -7.647 8.071 1.00 96.44 83 ALA A C 1
ATOM 645 O O . ALA A 1 83 ? 10.708 -7.590 7.943 1.00 96.44 83 ALA A O 1
ATOM 646 N N . LEU A 1 84 ? 8.812 -8.786 7.919 1.00 96.25 84 LEU A N 1
ATOM 647 C CA . LEU A 1 84 ? 9.418 -10.071 7.567 1.00 96.25 84 LEU A CA 1
ATOM 648 C C . LEU A 1 84 ? 9.275 -10.294 6.050 1.00 96.25 84 LEU A C 1
ATOM 650 O O . LEU A 1 84 ? 8.144 -10.321 5.571 1.00 96.25 84 LEU A O 1
ATOM 654 N N . PRO A 1 85 ? 10.360 -10.433 5.263 1.00 95.69 85 PRO A N 1
ATOM 655 C CA . PRO A 1 85 ? 10.246 -10.692 3.827 1.00 95.69 85 PRO A CA 1
ATOM 656 C C . PRO A 1 85 ? 9.495 -12.004 3.573 1.00 95.69 85 PRO A C 1
ATOM 658 O O . PRO A 1 85 ? 9.895 -13.040 4.103 1.00 95.69 85 PRO A O 1
ATOM 661 N N . TRP A 1 86 ? 8.437 -11.972 2.758 1.00 88.25 86 TRP A N 1
ATOM 662 C CA . TRP A 1 86 ? 7.595 -13.146 2.499 1.00 88.25 86 TRP A CA 1
ATOM 663 C C . TRP A 1 86 ? 7.680 -13.622 1.045 1.00 88.25 86 TRP A C 1
ATOM 665 O O . TRP A 1 86 ? 8.024 -14.774 0.786 1.00 88.25 86 TRP A O 1
ATOM 675 N N . VAL A 1 87 ? 7.420 -12.732 0.083 1.00 86.06 87 VAL A N 1
ATOM 676 C CA . VAL A 1 87 ? 7.457 -13.029 -1.362 1.00 86.06 87 VAL A CA 1
ATOM 677 C C . VAL A 1 87 ? 8.086 -11.852 -2.102 1.00 86.06 87 VAL A C 1
ATOM 679 O O . VAL A 1 87 ? 7.847 -10.709 -1.733 1.00 86.06 87 VAL A O 1
ATOM 682 N N . ILE A 1 88 ? 8.856 -12.105 -3.164 1.00 91.06 88 ILE A N 1
ATOM 683 C CA . ILE A 1 88 ? 9.318 -11.055 -4.085 1.00 91.06 88 ILE A CA 1
ATOM 684 C C . ILE A 1 88 ? 8.522 -11.089 -5.394 1.00 91.06 88 ILE A C 1
ATOM 686 O O . ILE A 1 88 ? 8.379 -12.130 -6.037 1.00 91.06 88 ILE A O 1
ATOM 690 N N . LEU A 1 89 ? 8.005 -9.931 -5.791 1.00 90.56 89 LEU A N 1
ATOM 691 C CA . LEU A 1 89 ? 7.271 -9.698 -7.025 1.00 90.56 89 LEU A CA 1
ATOM 692 C C . LEU A 1 89 ? 8.223 -9.059 -8.043 1.00 90.56 89 LEU A C 1
ATOM 694 O O . LEU A 1 89 ? 8.732 -7.960 -7.841 1.00 90.56 89 LEU A O 1
ATOM 698 N N . ASN A 1 90 ? 8.485 -9.755 -9.147 1.00 88.81 90 ASN A N 1
ATOM 699 C CA . ASN A 1 90 ? 9.301 -9.248 -10.253 1.00 88.81 90 ASN A CA 1
ATOM 700 C C . ASN A 1 90 ? 8.477 -8.314 -11.160 1.00 88.81 90 ASN A C 1
ATOM 702 O O . ASN A 1 90 ? 7.303 -8.595 -11.379 1.00 88.81 90 ASN A O 1
ATOM 706 N N . SER A 1 91 ? 9.052 -7.246 -11.719 1.00 91.38 91 SER A N 1
ATOM 707 C CA . SER A 1 91 ? 8.327 -6.285 -12.576 1.00 91.38 91 SER A CA 1
ATOM 708 C C . SER A 1 91 ? 7.725 -6.910 -13.852 1.00 91.38 91 SER A C 1
ATOM 710 O O . SER A 1 91 ? 8.079 -8.025 -14.249 1.00 91.38 91 SER A O 1
ATOM 712 N N . GLY A 1 92 ? 6.787 -6.205 -14.496 1.00 85.19 92 GLY A N 1
ATOM 713 C CA . GLY A 1 92 ? 6.256 -6.566 -15.817 1.00 85.19 92 GLY A CA 1
ATOM 714 C C . GLY A 1 92 ? 5.657 -7.983 -15.881 1.00 85.19 92 GLY A C 1
ATOM 715 O O . GLY A 1 92 ? 5.003 -8.416 -14.926 1.00 85.19 92 GLY A O 1
ATOM 716 N N . PRO A 1 93 ? 5.894 -8.761 -16.952 1.00 81.50 93 PRO A N 1
ATOM 717 C CA . PRO A 1 93 ? 5.439 -10.151 -17.042 1.00 81.50 93 PRO A CA 1
ATOM 718 C C . PRO A 1 93 ? 6.220 -11.138 -16.152 1.00 81.50 93 PRO A C 1
ATOM 720 O O . PRO A 1 93 ? 5.851 -12.305 -16.079 1.00 81.50 93 PRO A O 1
ATOM 723 N N . GLY A 1 94 ? 7.245 -10.695 -15.410 1.00 80.06 94 GLY A N 1
ATOM 724 C CA . GLY A 1 94 ? 8.005 -11.535 -14.471 1.00 80.06 94 GLY A CA 1
ATOM 725 C C . GLY A 1 94 ? 9.350 -12.061 -14.986 1.00 80.06 94 GLY A C 1
ATOM 726 O O . GLY A 1 94 ? 9.960 -12.898 -14.327 1.00 80.06 94 GLY A O 1
ATOM 727 N N . ASN A 1 95 ? 9.822 -11.571 -16.134 1.00 79.50 95 ASN A N 1
ATOM 728 C CA . ASN A 1 95 ? 11.117 -11.898 -16.744 1.00 79.50 95 ASN A CA 1
ATOM 729 C C . ASN A 1 95 ? 12.115 -10.716 -16.701 1.00 79.50 95 ASN A C 1
ATOM 731 O O . ASN A 1 95 ? 12.998 -10.608 -17.550 1.00 79.50 95 ASN A O 1
ATOM 735 N N . THR A 1 96 ? 11.963 -9.808 -15.734 1.00 88.00 96 THR A N 1
ATOM 736 C CA . THR A 1 96 ? 12.780 -8.590 -15.599 1.00 88.00 96 THR A CA 1
ATOM 737 C C . THR A 1 96 ? 13.856 -8.735 -14.514 1.00 88.00 96 THR A C 1
ATOM 739 O O . THR A 1 96 ? 13.905 -9.722 -13.783 1.00 88.00 96 THR A O 1
ATOM 742 N N . THR A 1 97 ? 14.701 -7.717 -14.342 1.00 88.62 97 THR A N 1
ATOM 743 C CA . THR A 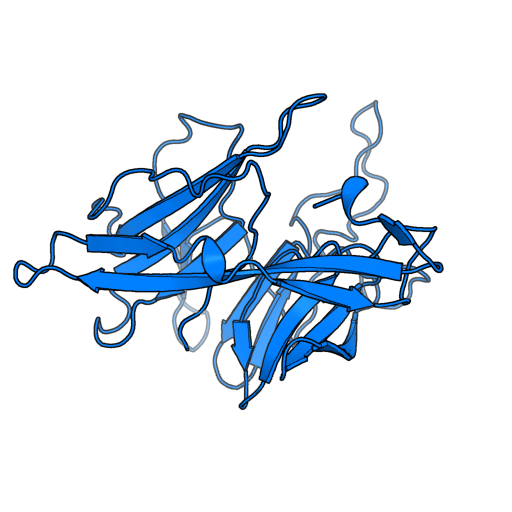1 97 ? 15.681 -7.610 -13.238 1.00 88.62 97 THR A CA 1
ATOM 744 C C . THR A 1 97 ? 15.293 -6.553 -12.192 1.00 88.62 97 THR A C 1
ATOM 746 O O . THR A 1 97 ? 16.144 -6.033 -11.465 1.00 88.62 97 THR A O 1
ATOM 749 N N . LYS A 1 98 ? 14.006 -6.185 -12.132 1.00 92.50 98 LYS A N 1
ATOM 750 C CA . LYS A 1 98 ? 13.471 -5.127 -11.263 1.00 92.50 98 LYS A CA 1
ATOM 751 C C . LYS A 1 98 ? 12.431 -5.698 -10.298 1.00 92.50 98 LYS A C 1
ATOM 753 O O . LYS A 1 98 ? 11.671 -6.595 -10.668 1.00 92.50 98 LYS A O 1
ATOM 758 N N . GLY A 1 99 ? 12.360 -5.131 -9.096 1.00 92.75 99 GLY A N 1
ATOM 759 C CA . GLY A 1 99 ? 11.189 -5.287 -8.235 1.00 92.75 99 GLY A CA 1
ATOM 760 C C . GLY A 1 99 ? 9.955 -4.686 -8.906 1.00 92.75 99 GLY A C 1
ATOM 761 O O . GLY A 1 99 ? 10.053 -3.683 -9.617 1.00 92.75 99 GLY A O 1
ATOM 762 N N . MET A 1 100 ? 8.800 -5.314 -8.718 1.00 93.44 100 MET A N 1
ATOM 763 C CA . MET A 1 100 ? 7.527 -4.760 -9.146 1.00 93.44 100 MET A CA 1
ATOM 764 C C . MET A 1 100 ? 7.160 -3.599 -8.232 1.00 93.44 100 MET A C 1
ATOM 766 O O . MET A 1 100 ? 6.857 -3.804 -7.055 1.00 93.44 100 MET A O 1
ATOM 770 N N . LYS A 1 101 ? 7.115 -2.395 -8.803 1.00 95.06 101 LYS A N 1
ATOM 771 C CA . LYS A 1 101 ? 6.457 -1.274 -8.147 1.00 95.06 101 LYS A CA 1
ATOM 772 C C . LYS A 1 101 ? 4.972 -1.617 -7.997 1.00 95.06 101 LYS A C 1
ATOM 774 O O . LYS A 1 101 ? 4.282 -1.788 -9.001 1.00 95.06 101 LYS A O 1
ATOM 779 N N . THR A 1 102 ? 4.558 -1.830 -6.751 1.00 93.94 102 THR A N 1
ATOM 780 C CA . THR A 1 102 ? 3.253 -2.354 -6.337 1.00 93.94 102 THR A CA 1
ATOM 781 C C . THR A 1 102 ? 2.597 -1.285 -5.474 1.00 93.94 102 THR A C 1
ATOM 783 O O . THR A 1 102 ? 3.182 -0.886 -4.479 1.00 93.94 102 THR A O 1
ATOM 786 N N . GLU A 1 103 ? 1.427 -0.814 -5.883 1.00 91.31 103 GLU A N 1
ATOM 787 C CA . GLU A 1 103 ? 0.740 0.383 -5.385 1.00 91.31 103 GLU A CA 1
ATOM 788 C C . GLU A 1 103 ? -0.544 0.070 -4.604 1.00 91.31 103 GLU A C 1
ATOM 790 O O . GLU A 1 103 ? -1.084 0.968 -3.977 1.00 91.31 103 GLU A O 1
ATOM 795 N N . TRP A 1 104 ? -1.061 -1.161 -4.673 1.00 89.25 104 TRP A N 1
ATOM 796 C CA . TRP A 1 104 ? -2.271 -1.593 -3.958 1.00 89.25 104 TRP A CA 1
ATOM 797 C C . TRP A 1 104 ? -2.278 -3.126 -3.787 1.00 89.25 104 TRP A C 1
ATOM 799 O O . TRP A 1 104 ? -1.596 -3.826 -4.544 1.00 89.25 104 TRP A O 1
ATOM 809 N N . LEU A 1 105 ? -3.043 -3.641 -2.818 1.00 88.50 105 LEU A N 1
ATOM 810 C CA . LEU A 1 105 ? -3.417 -5.036 -2.537 1.00 88.50 105 LEU A CA 1
ATOM 811 C C . LEU A 1 105 ? -4.970 -5.173 -2.557 1.00 88.50 105 LEU A C 1
ATOM 813 O O . LEU A 1 105 ? -5.697 -4.191 -2.499 1.00 88.50 105 LEU A O 1
ATOM 817 N N . THR A 1 106 ? -5.516 -6.388 -2.679 1.00 82.19 106 THR A N 1
ATOM 818 C CA . THR A 1 106 ? -6.942 -6.738 -2.446 1.00 82.19 106 THR A CA 1
ATOM 819 C C . THR A 1 106 ? -7.085 -8.272 -2.345 1.00 82.19 106 THR A C 1
ATOM 821 O O . THR A 1 106 ? -6.072 -8.954 -2.239 1.00 82.19 106 T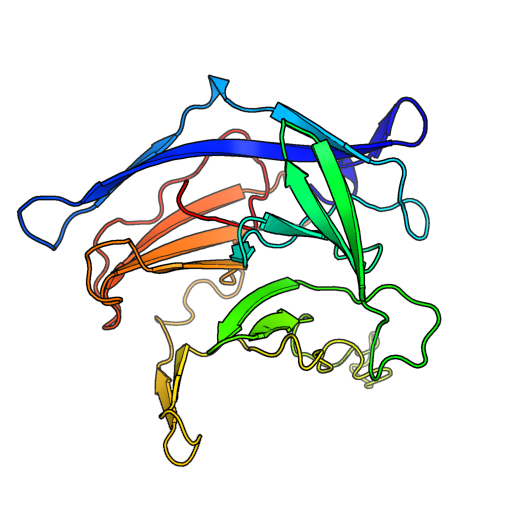HR A O 1
ATOM 824 N N . ILE A 1 107 ? -8.278 -8.879 -2.365 1.00 76.12 107 ILE A N 1
ATOM 825 C CA . ILE A 1 107 ? -8.479 -10.349 -2.329 1.00 76.12 107 ILE A CA 1
ATOM 826 C C . ILE A 1 107 ? -9.710 -10.719 -3.172 1.00 76.12 107 ILE A C 1
ATOM 828 O O . ILE A 1 107 ? -10.726 -10.035 -3.104 1.00 76.12 107 ILE A O 1
ATOM 832 N N . LYS A 1 108 ? -9.658 -11.817 -3.945 1.00 70.06 108 LYS A N 1
ATOM 833 C CA . LYS A 1 108 ? -10.855 -12.418 -4.572 1.00 70.06 108 LYS A CA 1
ATOM 834 C C . LYS A 1 108 ? -10.813 -13.943 -4.453 1.00 70.06 108 LYS A C 1
ATOM 836 O O . LYS A 1 108 ? -9.895 -14.599 -4.945 1.00 70.06 108 LYS A O 1
ATOM 841 N N . GLY A 1 109 ? -11.825 -14.520 -3.805 1.00 68.81 109 GLY A N 1
ATOM 842 C CA . GLY A 1 109 ? -11.843 -15.949 -3.480 1.00 68.81 109 GLY A CA 1
ATOM 843 C C . GLY A 1 109 ? -10.637 -16.340 -2.618 1.00 68.81 109 GLY A C 1
ATOM 844 O O . GLY A 1 109 ? -10.264 -15.617 -1.703 1.00 68.81 109 GLY A O 1
ATOM 845 N N . SER A 1 110 ? -9.986 -17.460 -2.938 1.00 66.25 110 SER A N 1
ATOM 846 C CA . SER A 1 110 ? -8.791 -17.948 -2.231 1.00 66.25 110 SER A CA 1
ATOM 847 C C . SER A 1 110 ? -7.467 -17.350 -2.735 1.00 66.25 110 SER A C 1
ATOM 849 O O . SER A 1 110 ? -6.417 -17.977 -2.580 1.00 66.25 110 SER A O 1
ATOM 851 N N . PHE A 1 111 ? -7.494 -16.203 -3.420 1.00 68.06 111 PHE A N 1
ATOM 852 C CA . PHE A 1 111 ? -6.307 -15.593 -4.016 1.00 68.06 111 PHE A CA 1
ATOM 853 C C . PHE A 1 111 ? -6.154 -14.134 -3.583 1.00 68.06 111 PHE A C 1
ATOM 855 O O . PHE A 1 111 ? -7.099 -13.349 -3.617 1.00 68.06 111 PHE A O 1
ATOM 862 N N . LEU A 1 112 ? -4.923 -13.778 -3.224 1.00 77.00 112 LEU A N 1
ATOM 863 C CA . LEU A 1 112 ? -4.497 -12.415 -2.927 1.00 77.00 112 LEU A CA 1
ATOM 864 C C . LEU A 1 112 ? -4.399 -11.603 -4.239 1.00 77.00 112 LEU A C 1
ATOM 866 O O . LEU A 1 112 ? -3.887 -12.107 -5.238 1.00 77.00 112 LEU A O 1
ATOM 870 N N . TYR A 1 113 ? -4.975 -10.400 -4.203 1.00 81.00 113 TYR A N 1
ATOM 871 C CA . TYR A 1 113 ? -5.017 -9.219 -5.091 1.00 81.00 113 TYR A CA 1
ATOM 872 C C . TYR A 1 113 ? -3.842 -8.212 -4.899 1.00 81.00 113 TYR A C 1
ATOM 874 O O . TYR A 1 113 ? -3.538 -7.972 -3.739 1.00 81.00 113 TYR A O 1
ATOM 882 N N . ALA A 1 114 ? -3.162 -7.637 -5.906 1.00 89.38 114 ALA A N 1
ATOM 883 C CA . ALA A 1 114 ? -2.169 -6.529 -5.763 1.00 89.38 114 ALA A CA 1
ATOM 884 C C . ALA A 1 114 ? -1.563 -6.070 -7.084 1.00 89.38 114 ALA A C 1
ATOM 886 O O . ALA A 1 114 ? -1.360 -6.921 -7.929 1.00 89.38 114 ALA A O 1
ATOM 887 N N . GLY A 1 115 ? -1.159 -4.818 -7.284 1.00 89.69 115 GLY A N 1
ATOM 888 C CA . GLY A 1 115 ? -0.649 -4.415 -8.595 1.00 89.69 115 GLY A CA 1
ATOM 889 C C . GLY A 1 115 ? 0.114 -3.125 -8.690 1.00 89.69 115 GLY A C 1
ATOM 890 O O . GLY A 1 115 ? 0.247 -2.419 -7.708 1.00 89.69 115 GLY A O 1
ATOM 891 N N . GLY A 1 116 ? 0.634 -2.835 -9.883 1.00 87.94 116 GLY A N 1
ATOM 892 C CA . GLY A 1 116 ? 1.270 -1.557 -10.170 1.00 87.94 116 GLY A CA 1
ATOM 893 C C . GLY A 1 116 ? 0.257 -0.447 -10.433 1.00 87.94 116 GLY A C 1
ATOM 894 O O . GLY A 1 116 ? -0.956 -0.627 -10.315 1.00 87.94 116 GLY A O 1
ATOM 895 N N . HIS A 1 117 ? 0.787 0.701 -10.844 1.00 88.00 117 HIS A N 1
ATOM 896 C CA . HIS A 1 117 ? 0.043 1.945 -11.043 1.00 88.00 117 HIS A CA 1
ATOM 897 C C . HIS A 1 117 ? -1.052 1.887 -12.140 1.00 88.00 117 HIS A C 1
ATOM 899 O O . HIS A 1 117 ? -1.847 2.816 -12.272 1.00 88.00 117 HIS A O 1
ATOM 905 N N . GLY A 1 118 ? -1.106 0.832 -12.963 1.00 88.50 118 GLY A N 1
ATOM 906 C CA . GLY A 1 118 ? -2.142 0.659 -13.991 1.00 88.50 118 GLY A CA 1
ATOM 907 C C . GLY A 1 118 ? -1.997 1.570 -15.217 1.00 88.50 118 GLY A C 1
ATOM 908 O O . GLY A 1 118 ? -2.923 1.663 -16.018 1.00 88.50 118 GLY A O 1
ATOM 909 N N . VAL A 1 119 ? -0.845 2.229 -15.378 1.00 86.69 119 VAL A N 1
ATOM 910 C CA . VAL A 1 119 ? -0.531 3.135 -16.494 1.00 86.69 119 VAL A CA 1
ATOM 911 C C . VAL A 1 119 ? 0.762 2.723 -17.194 1.00 86.69 119 VAL A C 1
ATOM 913 O O . VAL A 1 119 ? 1.619 2.064 -16.606 1.00 86.69 119 VAL A O 1
ATOM 916 N N . GLU A 1 120 ? 0.915 3.123 -18.452 1.00 91.56 120 GLU A N 1
ATOM 917 C CA . GLU A 1 120 ? 2.166 2.979 -19.199 1.00 91.56 120 GLU A CA 1
ATOM 918 C C . GLU A 1 120 ? 3.231 3.941 -18.656 1.00 91.56 120 GLU A C 1
ATOM 920 O O . GLU A 1 120 ? 2.938 5.093 -18.327 1.00 91.56 120 GLU A O 1
ATOM 925 N N . TYR A 1 121 ? 4.492 3.513 -18.650 1.00 88.81 121 TYR A N 1
ATOM 926 C CA . TYR A 1 121 ? 5.607 4.438 -18.510 1.00 88.81 121 TYR A CA 1
ATOM 927 C C . TYR A 1 121 ? 5.904 5.116 -19.846 1.00 88.81 121 TYR A C 1
ATOM 929 O O . TYR A 1 121 ? 6.190 4.459 -20.853 1.00 88.81 121 TYR A O 1
ATOM 937 N N . ARG A 1 122 ? 5.866 6.448 -19.820 1.00 92.12 122 ARG A N 1
ATOM 938 C CA . ARG A 1 122 ? 6.096 7.334 -20.959 1.00 92.12 122 ARG A CA 1
ATOM 939 C C . ARG A 1 122 ? 7.285 8.255 -20.687 1.00 92.12 122 ARG A C 1
ATOM 941 O O . ARG A 1 122 ? 7.534 8.604 -19.533 1.00 92.12 122 ARG A O 1
ATOM 948 N N . ASP A 1 123 ? 8.034 8.599 -21.730 1.00 93.94 123 ASP A N 1
ATOM 949 C CA . ASP A 1 123 ? 9.123 9.577 -21.651 1.00 93.94 123 ASP A CA 1
ATOM 950 C C . ASP A 1 123 ? 8.597 11.028 -21.603 1.00 93.94 123 ASP A C 1
ATOM 952 O O . ASP A 1 123 ? 7.389 11.275 -21.563 1.00 93.94 123 ASP A O 1
ATOM 956 N N . ASP A 1 124 ? 9.508 12.003 -21.607 1.00 94.12 124 ASP A N 1
ATOM 957 C CA . ASP A 1 124 ? 9.195 13.439 -21.586 1.00 94.12 124 ASP A CA 1
ATOM 958 C C . ASP A 1 124 ? 8.428 13.932 -22.830 1.00 94.12 124 ASP A C 1
ATOM 960 O O . ASP A 1 124 ? 7.834 15.010 -22.807 1.00 94.12 124 ASP A O 1
ATOM 964 N N . LYS A 1 125 ? 8.391 13.128 -23.899 1.00 94.00 125 LYS A N 1
ATOM 965 C CA . LYS A 1 125 ? 7.643 13.372 -25.142 1.00 94.00 125 LYS A CA 1
ATOM 966 C C . LYS A 1 125 ? 6.339 12.573 -25.199 1.00 94.00 125 LYS A C 1
ATOM 968 O O . LYS A 1 125 ? 5.635 12.619 -26.206 1.00 94.00 125 LYS A O 1
ATOM 973 N N . GLY A 1 126 ? 6.009 11.840 -24.135 1.00 93.19 126 GLY A N 1
ATOM 974 C CA . GLY A 1 126 ? 4.824 10.995 -24.050 1.00 93.19 126 GLY A CA 1
ATOM 975 C C . GLY A 1 126 ? 4.955 9.646 -24.764 1.00 93.19 126 GLY A C 1
ATOM 976 O O . GLY A 1 126 ? 3.952 8.934 -24.861 1.00 93.19 126 GLY A O 1
ATOM 977 N N . ILE A 1 127 ? 6.140 9.266 -25.254 1.00 94.88 127 ILE A N 1
ATOM 978 C CA . ILE A 1 127 ? 6.370 7.992 -25.948 1.00 94.88 127 ILE A CA 1
ATOM 979 C C . ILE A 1 127 ? 6.423 6.866 -24.916 1.00 94.88 127 ILE A C 1
ATOM 981 O O . ILE A 1 127 ? 7.203 6.915 -23.965 1.00 94.88 127 ILE A O 1
ATOM 985 N N . VAL A 1 128 ? 5.597 5.835 -25.106 1.00 95.38 128 VAL A N 1
ATOM 986 C CA . VAL A 1 128 ? 5.576 4.642 -24.248 1.00 95.38 128 VAL A CA 1
ATOM 987 C C . VAL A 1 128 ? 6.886 3.874 -24.401 1.00 95.38 128 VAL A C 1
ATOM 989 O O . VAL A 1 128 ? 7.253 3.489 -25.510 1.00 95.38 128 VAL A O 1
ATOM 992 N N . PHE A 1 129 ? 7.571 3.620 -23.285 1.00 93.75 129 PHE A N 1
ATOM 993 C CA . PHE A 1 129 ? 8.798 2.815 -23.255 1.00 93.75 129 PHE A CA 1
ATOM 994 C C . PHE A 1 129 ? 8.685 1.546 -22.396 1.00 93.75 129 PHE A C 1
ATOM 996 O O . PHE A 1 129 ? 9.579 0.701 -22.434 1.00 93.75 129 PHE A O 1
ATOM 1003 N N . SER A 1 130 ? 7.624 1.400 -21.594 1.00 93.19 130 SER A N 1
ATOM 1004 C CA . SER A 1 130 ? 7.356 0.188 -20.809 1.00 93.19 130 SER A CA 1
ATOM 1005 C C . SER A 1 130 ? 5.904 0.144 -20.331 1.00 93.19 130 SER A C 1
ATOM 1007 O O . SER A 1 130 ? 5.353 1.143 -19.881 1.00 93.19 130 SER A O 1
ATOM 1009 N N . GLU A 1 131 ? 5.310 -1.046 -20.359 1.00 93.00 131 GLU A N 1
ATOM 1010 C CA . GLU A 1 131 ? 3.965 -1.333 -19.836 1.00 93.00 131 GLU A CA 1
ATOM 1011 C C . GLU A 1 131 ? 4.024 -2.017 -18.453 1.00 93.00 131 GLU A C 1
ATOM 1013 O O . GLU A 1 131 ? 3.023 -2.520 -17.948 1.00 93.00 131 GLU A O 1
ATOM 1018 N N . ASP A 1 132 ? 5.201 -2.067 -17.812 1.00 91.88 132 ASP A N 1
ATOM 1019 C CA . ASP A 1 132 ? 5.476 -2.872 -16.610 1.00 91.88 132 ASP A CA 1
ATOM 1020 C C . ASP A 1 132 ? 4.523 -2.606 -15.430 1.00 91.88 132 ASP A C 1
ATOM 1022 O O . ASP A 1 132 ? 4.358 -3.473 -14.574 1.00 91.88 132 ASP A O 1
ATOM 1026 N N . GLN A 1 133 ? 3.927 -1.413 -15.354 1.00 89.25 133 GLN A N 1
ATOM 1027 C CA . GLN A 1 133 ? 2.975 -1.011 -14.309 1.00 89.25 133 GLN A CA 1
ATOM 1028 C C . GLN A 1 133 ? 1.516 -1.337 -14.626 1.00 89.25 133 GLN A C 1
ATOM 1030 O O . GLN A 1 133 ? 0.692 -1.335 -13.714 1.00 89.25 133 GLN A O 1
ATOM 1035 N N . MET A 1 134 ? 1.206 -1.655 -15.883 1.00 88.75 134 MET A N 1
ATOM 1036 C CA . MET A 1 134 ? -0.063 -2.265 -16.285 1.00 88.75 134 MET A CA 1
ATOM 1037 C C . MET A 1 134 ? -0.058 -3.775 -16.038 1.00 88.75 134 MET A C 1
ATOM 1039 O O . MET A 1 134 ? -1.110 -4.417 -16.002 1.00 88.75 134 MET A O 1
ATOM 1043 N N . TRP A 1 135 ? 1.131 -4.361 -15.868 1.00 86.88 135 TRP A N 1
ATOM 1044 C CA . TRP A 1 135 ? 1.243 -5.732 -15.417 1.00 86.88 135 TRP A CA 1
ATOM 1045 C C . TRP A 1 135 ? 0.838 -5.868 -13.970 1.00 86.88 135 TRP A C 1
ATOM 1047 O O . TRP A 1 135 ? 1.109 -5.043 -13.098 1.00 86.88 135 TRP A O 1
ATOM 1057 N N . ILE A 1 136 ? 0.197 -6.997 -13.743 1.00 87.81 136 ILE A N 1
ATOM 1058 C CA . ILE A 1 136 ? -0.315 -7.360 -12.453 1.00 87.81 136 ILE A CA 1
ATOM 1059 C C . ILE A 1 136 ? -0.129 -8.871 -12.289 1.00 87.81 136 ILE A C 1
ATOM 1061 O O . ILE A 1 136 ? -0.074 -9.604 -13.284 1.00 87.81 136 ILE A O 1
ATOM 1065 N N . LYS A 1 137 ? 0.108 -9.372 -11.083 1.00 82.62 137 LYS A N 1
ATOM 1066 C CA . LYS A 1 137 ? 0.382 -10.809 -10.904 1.00 82.62 137 LYS A CA 1
ATOM 1067 C C . LYS A 1 137 ? -0.950 -11.574 -10.889 1.00 82.62 137 LYS A C 1
ATOM 1069 O O . LYS A 1 137 ? -2.006 -10.983 -10.976 1.00 82.62 137 LYS A O 1
ATOM 1074 N N . SER A 1 138 ? -1.004 -12.895 -10.936 1.00 57.78 138 SER A N 1
ATOM 1075 C CA . SER A 1 138 ? -2.313 -13.552 -10.738 1.00 57.78 138 SER A CA 1
ATOM 1076 C C . SER A 1 138 ? -2.143 -14.898 -10.065 1.00 57.78 138 SER A C 1
ATOM 1078 O O . SER A 1 138 ? -1.635 -15.827 -10.682 1.00 57.78 138 SER A O 1
ATOM 1080 N N . ARG A 1 139 ? -2.576 -15.068 -8.811 1.00 47.94 139 ARG A N 1
ATOM 1081 C CA . ARG A 1 139 ? -2.164 -14.274 -7.625 1.00 47.94 139 ARG A CA 1
ATOM 1082 C C . ARG A 1 139 ? -1.825 -12.787 -7.882 1.00 47.94 139 ARG A C 1
ATOM 1084 O O . ARG A 1 139 ? -0.662 -12.533 -8.174 1.00 47.94 139 ARG A O 1
ATOM 1091 N N . LEU A 1 140 ? -2.803 -11.870 -7.739 1.00 40.28 140 LEU A N 1
ATOM 1092 C CA . LEU A 1 140 ? -2.686 -10.395 -7.555 1.00 40.28 140 LEU A CA 1
ATOM 1093 C C . LEU A 1 140 ? -2.987 -9.407 -8.778 1.00 40.28 140 LEU A C 1
ATOM 1095 O O . LEU A 1 140 ? -2.040 -8.936 -9.382 1.00 40.28 140 LEU A O 1
ATOM 1099 N N . ARG A 1 141 ? -4.257 -9.016 -9.130 1.00 27.62 141 ARG A N 1
ATOM 1100 C CA . ARG A 1 141 ? -4.770 -7.996 -10.164 1.00 27.62 141 ARG A CA 1
ATOM 1101 C C . ARG A 1 141 ? -5.926 -6.993 -9.733 1.00 27.62 141 ARG A C 1
ATOM 1103 O O . ARG A 1 141 ? -6.771 -7.403 -8.950 1.00 27.62 141 ARG A O 1
ATOM 1110 N N . GLY A 1 142 ? -5.999 -5.733 -10.253 1.00 33.03 142 GLY A N 1
ATOM 1111 C CA . GLY A 1 142 ? -6.881 -4.598 -9.782 1.00 33.03 142 GLY A CA 1
ATOM 1112 C C . GLY A 1 142 ? -6.652 -3.195 -10.456 1.00 33.03 142 GLY A C 1
ATOM 1113 O O . GLY A 1 142 ? -5.789 -3.108 -11.328 1.00 33.03 142 GLY A O 1
ATOM 1114 N N . THR A 1 143 ? -7.447 -2.133 -10.147 1.00 41.28 143 THR A N 1
ATOM 1115 C CA . THR A 1 143 ? -7.592 -0.858 -10.944 1.00 41.28 143 THR A CA 1
ATOM 1116 C C . THR A 1 143 ? -8.188 0.374 -10.178 1.00 41.28 143 THR A C 1
ATOM 1118 O O . THR A 1 143 ? -8.421 0.278 -8.981 1.00 41.28 143 THR A O 1
ATOM 1121 N N . ASN A 1 144 ? -8.472 1.519 -10.846 1.00 44.38 144 ASN A N 1
ATOM 1122 C CA . ASN A 1 144 ? -9.017 2.789 -10.289 1.00 44.38 144 ASN A CA 1
ATOM 1123 C C . ASN A 1 144 ? -10.542 3.017 -10.470 1.00 44.38 144 ASN A C 1
ATOM 1125 O O . ASN A 1 144 ? -11.034 4.149 -10.442 1.00 44.38 144 ASN A O 1
ATOM 1129 N N . LEU A 1 145 ? -11.288 1.942 -10.689 1.00 55.53 145 LEU A N 1
ATOM 1130 C CA . LEU A 1 145 ? -12.743 1.918 -10.813 1.00 55.53 145 LEU A CA 1
ATOM 1131 C C . LEU A 1 145 ? -13.283 1.040 -9.682 1.00 55.53 145 LEU A C 1
ATOM 1133 O O . LEU A 1 145 ? -12.675 0.005 -9.399 1.00 55.53 145 LEU A O 1
ATOM 1137 N N . LEU A 1 146 ? -14.434 1.375 -9.089 1.00 59.25 146 LEU A N 1
ATOM 1138 C CA . LEU A 1 146 ? -15.159 0.385 -8.292 1.00 59.25 146 LEU A CA 1
ATOM 1139 C C . LEU A 1 146 ? -15.831 -0.570 -9.281 1.00 59.25 146 LEU A C 1
ATOM 1141 O O . LEU A 1 146 ? -16.917 -0.299 -9.792 1.00 59.25 146 LEU A O 1
ATOM 1145 N N . ILE A 1 147 ? -15.112 -1.641 -9.621 1.00 62.91 147 ILE A N 1
ATOM 1146 C CA . ILE A 1 147 ? -15.606 -2.702 -10.495 1.00 62.91 147 ILE A CA 1
ATOM 1147 C C . ILE A 1 147 ? -16.191 -3.808 -9.626 1.00 62.91 147 ILE A C 1
ATOM 1149 O O . ILE A 1 147 ? -15.460 -4.643 -9.091 1.00 62.91 147 ILE A O 1
ATOM 1153 N N . THR A 1 148 ? -17.514 -3.844 -9.541 1.00 70.38 148 THR A N 1
ATOM 1154 C CA . THR A 1 148 ? -18.238 -5.003 -9.023 1.00 70.38 148 THR A CA 1
ATOM 1155 C C . THR A 1 148 ? -18.376 -6.013 -10.159 1.00 70.38 148 THR A C 1
ATOM 1157 O O . THR A 1 148 ? -18.681 -5.639 -11.290 1.00 70.38 148 THR A O 1
ATOM 1160 N N . ALA A 1 149 ? -18.146 -7.298 -9.899 1.00 69.56 149 ALA A N 1
ATOM 1161 C CA . ALA A 1 149 ? -18.305 -8.347 -10.906 1.00 69.56 149 ALA A CA 1
ATOM 1162 C C . ALA A 1 149 ? -18.919 -9.602 -10.290 1.00 69.56 149 ALA A C 1
ATOM 1164 O O . ALA A 1 149 ? -18.650 -9.907 -9.125 1.00 69.56 149 ALA A O 1
ATOM 1165 N N . ASP A 1 150 ? -19.687 -10.357 -11.076 1.00 75.94 150 ASP A N 1
ATOM 1166 C CA . ASP A 1 150 ? -20.193 -11.657 -10.636 1.00 75.94 150 ASP A CA 1
ATOM 1167 C C . ASP A 1 150 ? -19.049 -12.672 -10.419 1.00 75.94 150 ASP A C 1
ATOM 1169 O O . ASP A 1 150 ? -17.882 -12.466 -10.789 1.00 75.94 150 ASP A O 1
ATOM 1173 N N . GLU A 1 151 ? -19.375 -13.802 -9.786 1.00 63.34 151 GLU A N 1
ATOM 1174 C CA . GLU A 1 151 ? -18.415 -14.879 -9.498 1.00 63.34 151 GLU A CA 1
ATOM 1175 C C . GLU A 1 151 ? -17.684 -15.385 -10.755 1.00 63.34 151 GLU A C 1
ATOM 1177 O O . GLU A 1 151 ? -16.517 -15.774 -10.680 1.00 63.34 151 GLU A O 1
ATOM 1182 N N . ARG A 1 152 ? -18.351 -15.329 -11.914 1.00 78.25 152 ARG A N 1
ATOM 1183 C CA . ARG A 1 152 ? -17.881 -15.863 -13.199 1.00 78.25 152 ARG A CA 1
ATOM 1184 C C . ARG A 1 152 ? -17.294 -14.817 -14.143 1.00 78.25 152 ARG A C 1
ATOM 1186 O O . ARG A 1 152 ? -16.785 -15.210 -15.187 1.00 78.25 152 ARG A O 1
ATOM 1193 N N . PHE A 1 153 ? -17.328 -13.532 -13.785 1.00 69.75 153 PHE A N 1
ATOM 1194 C CA . PHE A 1 153 ? -16.913 -12.420 -14.648 1.00 69.75 153 PHE A CA 1
ATOM 1195 C C . PHE A 1 153 ? -17.711 -12.322 -15.974 1.00 69.75 153 PHE A C 1
ATOM 1197 O O . PHE A 1 153 ? -17.179 -11.881 -16.991 1.00 69.75 153 PHE A O 1
ATOM 1204 N N . ASN A 1 154 ? -18.987 -12.725 -15.976 1.00 77.69 154 ASN A N 1
ATOM 1205 C CA . ASN A 1 154 ? -19.918 -12.491 -17.088 1.00 77.69 154 ASN A CA 1
ATOM 1206 C C . ASN A 1 154 ? -20.528 -11.084 -17.046 1.00 77.69 154 ASN A C 1
ATOM 1208 O O . ASN A 1 154 ? -20.911 -10.546 -18.084 1.00 77.69 154 ASN A O 1
ATOM 1212 N N . ALA A 1 155 ? -20.663 -10.512 -15.848 1.00 75.31 155 ALA A N 1
ATOM 1213 C CA . ALA A 1 155 ? -21.259 -9.205 -15.621 1.00 75.31 155 ALA A CA 1
ATOM 1214 C C . ALA A 1 155 ? -20.310 -8.327 -14.803 1.00 75.31 155 ALA A C 1
ATOM 1216 O O . ALA A 1 155 ? -19.727 -8.775 -13.814 1.00 75.31 155 ALA A O 1
ATOM 1217 N N . PHE A 1 156 ? -20.193 -7.067 -15.217 1.00 76.69 156 PHE A N 1
ATOM 1218 C CA . PHE A 1 156 ? -19.397 -6.043 -14.554 1.00 76.69 156 PHE A CA 1
ATOM 1219 C C . PHE A 1 156 ? -20.252 -4.790 -14.378 1.00 76.69 156 PHE A C 1
ATOM 1221 O O . PHE A 1 156 ? -20.800 -4.273 -15.351 1.00 76.69 156 PHE A O 1
ATOM 1228 N N . GLU A 1 157 ? -20.324 -4.282 -13.155 1.00 79.50 157 GLU A N 1
ATOM 1229 C CA . GLU A 1 157 ? -20.804 -2.938 -12.861 1.00 79.50 157 GLU A CA 1
ATOM 1230 C C . GLU A 1 157 ? -19.588 -2.057 -12.576 1.00 79.50 157 GLU A C 1
ATOM 1232 O O . GLU A 1 157 ? -18.713 -2.420 -11.792 1.00 79.50 157 GLU A O 1
ATOM 1237 N N . ILE A 1 158 ? -19.506 -0.914 -13.254 1.00 71.75 158 ILE A N 1
ATOM 1238 C CA . ILE A 1 158 ? -18.373 0.005 -13.158 1.00 71.75 158 ILE A CA 1
ATOM 1239 C C . ILE A 1 158 ? -18.884 1.308 -12.554 1.00 71.75 158 ILE A C 1
ATOM 1241 O O . ILE A 1 158 ? -19.401 2.176 -13.259 1.00 71.75 158 ILE A O 1
ATOM 1245 N N . VAL A 1 159 ? -18.723 1.443 -11.240 1.00 71.00 159 VAL A N 1
ATOM 1246 C CA . VAL A 1 159 ? -19.067 2.663 -10.511 1.00 71.00 159 VAL A CA 1
ATOM 1247 C C . VAL A 1 159 ? -17.844 3.575 -10.463 1.00 71.00 159 VAL A C 1
ATOM 1249 O O . VAL A 1 159 ? -16.752 3.197 -10.028 1.00 71.00 159 VAL A O 1
ATOM 1252 N N . ARG A 1 160 ? -18.025 4.819 -10.913 1.00 61.19 160 ARG A N 1
ATOM 1253 C CA . ARG A 1 160 ? -17.050 5.892 -10.710 1.00 61.19 160 ARG A CA 1
ATOM 1254 C C . ARG A 1 160 ? -17.346 6.537 -9.359 1.00 61.19 160 ARG A C 1
ATOM 1256 O O . ARG A 1 160 ? -18.355 7.219 -9.216 1.00 61.19 160 ARG A O 1
ATOM 1263 N N . VAL A 1 161 ? -16.492 6.279 -8.372 1.00 64.38 161 VAL A N 1
ATOM 1264 C CA . VAL A 1 161 ? -16.680 6.776 -7.002 1.00 64.38 161 VAL A CA 1
ATOM 1265 C C . VAL A 1 161 ? -16.324 8.263 -6.946 1.00 64.38 161 VAL A C 1
ATOM 1267 O O . VAL A 1 161 ? -15.150 8.625 -6.982 1.00 64.38 161 VAL A O 1
ATOM 1270 N N . GLY A 1 162 ? -17.352 9.108 -6.858 1.00 65.19 162 GLY A N 1
ATOM 1271 C CA . GLY A 1 162 ? -17.232 10.563 -6.738 1.00 65.19 162 GLY A CA 1
ATOM 1272 C C . GLY A 1 162 ? -16.976 11.319 -8.050 1.00 65.19 162 GLY A C 1
ATOM 1273 O O . GLY A 1 162 ? -16.752 10.746 -9.120 1.00 65.19 162 GLY A O 1
ATOM 1274 N N . THR A 1 163 ? -17.025 12.646 -7.948 1.00 54.19 163 THR A N 1
ATOM 1275 C CA . THR A 1 163 ? -16.617 13.608 -8.979 1.00 54.19 163 THR A CA 1
ATOM 1276 C C . THR A 1 163 ? -15.116 13.899 -8.882 1.00 54.19 163 THR A C 1
ATOM 1278 O O . THR A 1 163 ? -14.520 13.835 -7.807 1.00 54.19 163 THR A O 1
ATOM 1281 N N . LEU A 1 164 ? -14.465 14.189 -10.016 1.00 55.25 164 LEU A N 1
ATOM 1282 C CA . LEU A 1 164 ? -13.001 14.323 -10.100 1.00 55.25 164 LEU A CA 1
ATOM 1283 C C . LEU A 1 164 ? -12.505 15.724 -9.678 1.00 55.25 164 LEU A C 1
ATOM 1285 O O . LEU A 1 164 ? -11.648 16.315 -10.332 1.00 55.25 164 LEU A O 1
ATOM 1289 N N . ASP A 1 165 ? -13.058 16.259 -8.592 1.00 47.06 165 ASP A N 1
ATOM 1290 C CA . ASP A 1 165 ? -12.893 17.665 -8.180 1.00 47.06 165 ASP A CA 1
ATOM 1291 C C . ASP A 1 165 ? -11.526 17.940 -7.524 1.00 47.06 165 ASP A C 1
ATOM 1293 O O . ASP A 1 165 ? -11.110 19.087 -7.336 1.00 47.06 165 ASP A O 1
ATOM 1297 N N . HIS A 1 166 ? -10.809 16.864 -7.196 1.00 53.53 166 HIS A N 1
ATOM 1298 C CA . HIS A 1 166 ? -9.471 16.853 -6.616 1.00 53.53 166 HIS A CA 1
ATOM 1299 C C . HIS A 1 166 ? -8.572 15.867 -7.381 1.00 53.53 166 HIS A C 1
ATOM 1301 O O . HIS A 1 166 ? -8.264 14.787 -6.869 1.00 53.53 166 HIS A O 1
ATOM 1307 N N . PRO A 1 167 ? -8.168 16.198 -8.626 1.00 46.03 167 PRO A N 1
ATOM 1308 C CA . PRO A 1 167 ? -7.374 15.310 -9.480 1.00 46.03 167 PRO A CA 1
ATOM 1309 C C . PRO A 1 167 ? -5.975 15.012 -8.915 1.00 46.03 167 PRO A C 1
ATOM 1311 O O . PRO A 1 167 ? -5.292 14.126 -9.418 1.00 46.03 167 PRO A O 1
ATOM 1314 N N . GLU A 1 168 ? -5.543 15.721 -7.866 1.00 45.84 168 GLU A N 1
ATOM 1315 C CA . GLU A 1 168 ? -4.302 15.461 -7.136 1.00 45.84 168 GLU A CA 1
ATOM 1316 C C . GLU A 1 168 ? -4.386 14.294 -6.130 1.00 45.84 168 GLU A C 1
ATOM 1318 O O . GLU A 1 168 ? -3.396 14.007 -5.456 1.00 45.84 168 GLU A O 1
ATOM 1323 N N . ARG A 1 169 ? -5.552 13.643 -5.986 1.00 54.38 169 ARG A N 1
ATOM 1324 C CA . ARG A 1 169 ? -5.800 12.580 -4.995 1.00 54.38 169 ARG A CA 1
ATOM 1325 C C . ARG A 1 169 ? -6.196 11.269 -5.669 1.00 54.38 169 ARG A C 1
ATOM 1327 O O . ARG A 1 169 ? -7.058 11.243 -6.543 1.00 54.38 169 ARG A O 1
ATOM 1334 N N . GLY A 1 170 ? -5.616 10.172 -5.193 1.00 49.72 170 GLY A N 1
ATOM 1335 C CA . GLY A 1 170 ? -6.021 8.807 -5.529 1.00 49.72 170 GLY A CA 1
ATOM 1336 C C . GLY A 1 170 ? -6.396 8.018 -4.276 1.00 49.72 170 GLY A C 1
ATOM 1337 O O . GLY A 1 170 ? -5.909 8.316 -3.182 1.0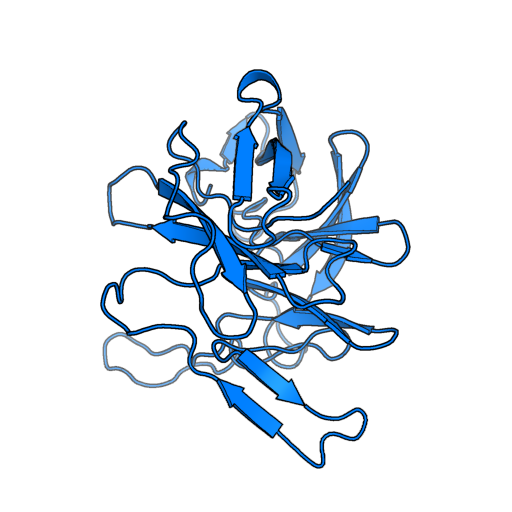0 49.72 170 GLY A O 1
ATOM 1338 N N . PHE A 1 171 ? -7.249 7.007 -4.441 1.00 57.66 171 PHE A N 1
ATOM 1339 C CA . PHE A 1 171 ? -7.426 5.961 -3.434 1.00 57.66 171 PHE A CA 1
ATOM 1340 C C . PHE A 1 171 ? -6.148 5.118 -3.378 1.00 57.66 171 PHE A C 1
ATOM 1342 O O . PHE A 1 171 ? -5.745 4.579 -4.408 1.00 57.66 171 PHE A O 1
ATOM 1349 N N . SER A 1 172 ? -5.515 5.022 -2.206 1.00 49.84 172 SER A N 1
ATOM 1350 C CA . SER A 1 172 ? -4.348 4.147 -2.000 1.00 49.84 172 SER A CA 1
ATOM 1351 C C . SER A 1 172 ? -4.744 2.792 -1.412 1.00 49.84 172 SER A C 1
ATOM 1353 O O . SER A 1 172 ? -4.214 1.773 -1.827 1.00 49.84 172 SER A O 1
ATOM 1355 N N . ALA A 1 173 ? -5.726 2.782 -0.505 1.00 57.38 173 ALA A N 1
ATOM 1356 C CA . ALA A 1 173 ? -6.293 1.574 0.083 1.00 57.38 173 ALA A CA 1
ATOM 1357 C C . ALA A 1 173 ? -7.740 1.789 0.529 1.00 57.38 173 ALA A C 1
ATOM 1359 O O . ALA A 1 173 ? -8.153 2.910 0.857 1.00 57.38 173 ALA A O 1
ATOM 1360 N N . PHE A 1 174 ? -8.486 0.689 0.598 1.00 71.44 174 PHE A N 1
ATOM 1361 C CA . PHE A 1 174 ? -9.811 0.634 1.203 1.00 71.44 174 PHE A CA 1
ATOM 1362 C C . PHE A 1 174 ? -10.030 -0.707 1.908 1.00 71.44 174 PHE A C 1
ATOM 1364 O O . PHE A 1 174 ? -9.442 -1.718 1.530 1.00 71.44 174 PHE A O 1
ATOM 1371 N N . ALA A 1 175 ? -10.919 -0.723 2.897 1.00 73.88 175 ALA A N 1
ATOM 1372 C CA . ALA A 1 175 ? -11.408 -1.949 3.513 1.00 73.88 175 ALA A CA 1
ATOM 1373 C C . ALA A 1 175 ? -12.919 -1.852 3.752 1.00 73.88 175 ALA A C 1
ATOM 1375 O O . ALA A 1 175 ? -13.425 -0.792 4.136 1.00 73.88 175 ALA A O 1
ATOM 1376 N N . PHE A 1 176 ? -13.638 -2.960 3.559 1.00 81.50 176 PHE A N 1
ATOM 1377 C CA . PHE A 1 176 ? -15.018 -3.072 4.027 1.00 81.50 176 PHE A CA 1
ATOM 1378 C C . PHE A 1 176 ? -15.045 -3.116 5.552 1.00 81.50 176 PHE A C 1
ATOM 1380 O O . PHE A 1 176 ? -14.234 -3.803 6.174 1.00 81.50 176 PHE A O 1
ATOM 1387 N N . VAL A 1 177 ? -15.976 -2.383 6.160 1.00 82.88 177 VAL A N 1
ATOM 1388 C CA . VAL A 1 177 ? -16.125 -2.358 7.616 1.00 82.88 177 VAL A CA 1
ATOM 1389 C C . VAL A 1 177 ? -16.794 -3.664 8.073 1.00 82.88 177 VAL A C 1
ATOM 1391 O O . VAL A 1 177 ? -17.918 -3.944 7.631 1.00 82.88 177 VAL A O 1
ATOM 1394 N N . PRO A 1 178 ? -16.160 -4.471 8.948 1.00 84.38 178 PRO A N 1
ATOM 1395 C CA . PRO A 1 178 ? -16.719 -5.742 9.396 1.00 84.38 178 PRO A CA 1
ATOM 1396 C C . PRO A 1 178 ? -18.121 -5.590 9.998 1.00 84.38 178 PRO A C 1
ATOM 1398 O O . PRO A 1 178 ? -18.418 -4.621 10.694 1.00 84.38 178 PRO A O 1
ATOM 1401 N N . GLY A 1 179 ? -18.998 -6.558 9.723 1.00 85.69 179 GLY A N 1
ATOM 1402 C CA . GLY A 1 179 ? -20.389 -6.541 10.194 1.00 85.69 179 GLY A CA 1
ATOM 1403 C C . GLY A 1 179 ? -21.351 -5.663 9.381 1.00 85.69 179 GLY A C 1
ATOM 1404 O O . GLY A 1 179 ? -22.540 -5.655 9.683 1.00 85.69 179 GLY A O 1
ATOM 1405 N N . THR A 1 180 ? -20.889 -4.973 8.329 1.00 86.56 180 THR A N 1
ATOM 1406 C CA . THR A 1 180 ? -21.754 -4.143 7.457 1.00 86.56 180 THR A CA 1
ATOM 1407 C C . THR A 1 180 ? -22.261 -4.856 6.197 1.00 86.56 180 THR A C 1
ATOM 1409 O O . THR A 1 180 ? -22.882 -4.229 5.338 1.00 86.56 180 THR A O 1
ATOM 1412 N N . ASN A 1 181 ? -22.019 -6.168 6.073 1.00 87.19 181 ASN A N 1
ATOM 1413 C CA . ASN A 1 181 ? -22.285 -6.964 4.863 1.00 87.19 181 ASN A CA 1
ATOM 1414 C C . ASN A 1 181 ? -21.698 -6.307 3.598 1.00 87.19 181 ASN A C 1
ATOM 1416 O O . ASN A 1 181 ? -22.385 -6.183 2.589 1.00 87.19 181 ASN A O 1
ATOM 1420 N N . ASP A 1 182 ? -20.461 -5.816 3.708 1.00 85.25 182 ASP A N 1
ATOM 1421 C CA . ASP A 1 182 ? -19.701 -5.128 2.658 1.00 85.25 182 ASP A CA 1
ATOM 1422 C C . ASP A 1 182 ? -20.396 -3.884 2.061 1.00 85.25 182 ASP A C 1
ATOM 1424 O O . ASP A 1 182 ? -20.105 -3.470 0.942 1.00 85.25 182 ASP A O 1
ATOM 1428 N N . ASN A 1 183 ? -21.300 -3.239 2.815 1.00 87.56 183 ASN A N 1
ATOM 1429 C CA . ASN A 1 183 ? -21.976 -2.011 2.373 1.00 87.56 183 ASN A CA 1
ATOM 1430 C C . ASN A 1 183 ? -21.242 -0.721 2.760 1.00 87.56 183 ASN A C 1
ATOM 1432 O O . ASN A 1 183 ? -21.563 0.322 2.197 1.00 87.56 183 ASN A O 1
ATOM 1436 N N . VAL A 1 184 ? -20.294 -0.759 3.705 1.00 89.88 184 VAL A N 1
ATOM 1437 C CA . VAL A 1 184 ? -19.560 0.427 4.181 1.00 89.88 184 VAL A CA 1
ATOM 1438 C C . VAL A 1 184 ? -18.065 0.247 3.961 1.00 89.88 184 VAL A C 1
ATOM 1440 O O . VAL A 1 184 ? -17.500 -0.796 4.290 1.00 89.88 184 VAL A O 1
ATOM 1443 N N . ILE A 1 185 ? -17.424 1.287 3.437 1.00 88.12 185 ILE A N 1
ATOM 1444 C CA . ILE A 1 185 ? -16.002 1.349 3.114 1.00 88.12 185 ILE A CA 1
ATOM 1445 C C . ILE A 1 185 ? -15.333 2.415 3.987 1.00 88.12 185 ILE A C 1
ATOM 1447 O O . ILE A 1 185 ? -15.798 3.553 4.055 1.00 88.12 185 ILE A O 1
ATOM 1451 N N . VAL A 1 186 ? -14.199 2.067 4.600 1.00 89.69 186 VAL A N 1
ATOM 1452 C CA . VAL A 1 186 ? -13.207 3.049 5.064 1.00 89.69 186 VAL A CA 1
ATOM 1453 C C . VAL A 1 186 ? -12.093 3.147 4.023 1.00 89.69 186 VAL A C 1
ATOM 1455 O O . VAL A 1 186 ? -11.613 2.124 3.531 1.00 89.69 186 VAL A O 1
ATOM 1458 N N . ALA A 1 187 ? -11.684 4.366 3.672 1.00 87.00 187 ALA A N 1
ATOM 1459 C CA . ALA A 1 187 ? -10.667 4.602 2.649 1.00 87.00 187 ALA A CA 1
ATOM 1460 C C . ALA A 1 187 ? -9.619 5.625 3.093 1.00 87.00 187 ALA A C 1
ATOM 1462 O O . ALA A 1 187 ? -9.928 6.592 3.798 1.00 87.00 187 ALA A O 1
ATOM 1463 N N . LEU A 1 188 ? -8.387 5.430 2.619 1.00 84.75 188 LEU A N 1
ATOM 1464 C CA . LEU A 1 188 ? -7.306 6.400 2.750 1.00 84.75 188 LEU A CA 1
ATOM 1465 C C . LEU A 1 188 ? -7.141 7.219 1.467 1.00 84.75 188 LEU A C 1
ATOM 1467 O O . LEU A 1 188 ? -7.156 6.692 0.352 1.00 84.75 188 LEU A O 1
ATOM 1471 N N . LYS A 1 189 ? -6.933 8.524 1.651 1.00 82.12 189 LYS A N 1
ATOM 1472 C CA . LYS A 1 189 ? -6.503 9.463 0.613 1.00 82.12 189 LYS A CA 1
ATOM 1473 C C . LYS A 1 189 ? -5.160 10.040 1.031 1.00 82.12 189 LYS A C 1
ATOM 1475 O O . LYS A 1 189 ? -5.038 10.564 2.140 1.00 82.12 189 LYS A O 1
ATOM 1480 N N . SER A 1 190 ? -4.174 10.014 0.141 1.00 75.44 190 SER A N 1
ATOM 1481 C CA . SER A 1 190 ? -2.910 10.723 0.351 1.00 75.44 190 SER A CA 1
ATOM 1482 C C . SER A 1 190 ? -2.756 11.889 -0.623 1.00 75.44 190 SER A C 1
ATOM 1484 O O . SER A 1 190 ? -3.333 11.904 -1.711 1.00 75.44 190 SER A O 1
ATOM 1486 N N . LYS A 1 191 ? -1.992 12.898 -0.203 1.00 75.00 191 LYS A N 1
ATOM 1487 C CA . LYS A 1 191 ? -1.669 14.089 -0.985 1.00 75.00 191 LYS A CA 1
ATOM 1488 C C . LYS A 1 191 ? -0.157 14.263 -1.025 1.00 75.00 191 LYS A C 1
ATOM 1490 O O . LYS A 1 191 ? 0.457 14.722 -0.059 1.00 75.00 191 LYS A O 1
ATOM 1495 N N . GLY A 1 192 ? 0.433 13.891 -2.156 1.00 58.91 192 GLY A N 1
ATOM 1496 C CA . GLY A 1 192 ? 1.794 14.272 -2.514 1.00 58.91 192 GLY A CA 1
ATOM 1497 C C . GLY A 1 192 ? 1.798 15.667 -3.139 1.00 58.91 192 GLY A C 1
ATOM 1498 O O . GLY A 1 192 ? 0.985 15.963 -4.008 1.00 58.91 192 GLY A O 1
ATOM 1499 N N . MET A 1 193 ? 2.706 16.535 -2.700 1.00 56.91 193 MET A N 1
ATOM 1500 C CA . MET A 1 193 ? 2.992 17.814 -3.351 1.00 56.91 193 MET A CA 1
ATOM 1501 C C . MET A 1 193 ? 4.506 17.987 -3.405 1.00 56.91 193 MET A C 1
ATOM 1503 O O . MET A 1 193 ? 5.167 17.850 -2.373 1.00 56.91 193 MET A O 1
ATOM 1507 N N . ASP A 1 194 ? 5.044 18.322 -4.576 1.00 57.47 194 ASP A N 1
ATOM 1508 C CA . ASP A 1 194 ? 6.483 18.521 -4.752 1.00 57.47 194 ASP A CA 1
ATOM 1509 C C . ASP A 1 194 ? 7.037 19.538 -3.743 1.00 57.47 194 ASP A C 1
ATOM 1511 O O . ASP A 1 194 ? 6.519 20.645 -3.574 1.00 57.47 194 ASP A O 1
ATOM 1515 N N . GLY A 1 195 ? 8.088 19.129 -3.029 1.00 62.00 195 GLY A N 1
ATOM 1516 C CA . GLY A 1 195 ? 8.763 19.947 -2.019 1.00 62.00 195 GLY A CA 1
ATOM 1517 C C . GLY A 1 195 ? 7.991 20.188 -0.713 1.00 62.00 195 GLY A C 1
ATOM 1518 O O . GLY A 1 195 ? 8.489 20.928 0.135 1.00 62.00 195 GLY A O 1
ATOM 1519 N N . LYS A 1 196 ? 6.810 19.586 -0.506 1.00 73.06 196 LYS A N 1
ATOM 1520 C CA . LYS A 1 196 ? 6.033 19.703 0.743 1.00 73.06 196 LYS A CA 1
ATOM 1521 C C . LYS A 1 196 ? 5.956 18.369 1.485 1.00 73.06 196 LYS A C 1
ATOM 1523 O O . LYS A 1 196 ? 6.076 17.301 0.893 1.00 73.06 196 LYS A O 1
ATOM 1528 N N . ALA A 1 197 ? 5.742 18.435 2.799 1.00 76.94 197 ALA A N 1
ATOM 1529 C CA . ALA A 1 197 ? 5.487 17.241 3.598 1.00 76.94 197 ALA A CA 1
ATOM 1530 C C . ALA A 1 197 ? 4.155 16.590 3.161 1.00 76.94 197 ALA A C 1
ATOM 1532 O O . ALA A 1 197 ? 3.194 17.326 2.912 1.00 76.94 197 ALA A O 1
ATOM 1533 N N . PRO A 1 198 ? 4.083 15.251 3.051 1.00 81.44 198 PRO A N 1
ATOM 1534 C CA . PRO A 1 198 ? 2.880 14.571 2.592 1.00 81.44 198 PRO A CA 1
ATOM 1535 C C . PRO A 1 198 ? 1.755 14.682 3.622 1.00 81.44 198 PRO A C 1
ATOM 1537 O O . PRO A 1 198 ? 1.989 14.768 4.827 1.00 81.44 198 PRO A O 1
ATOM 1540 N N . GLU A 1 199 ? 0.516 14.639 3.149 1.00 86.38 199 GLU A N 1
ATOM 1541 C CA . GLU A 1 199 ? -0.668 14.628 4.006 1.00 86.38 199 GLU A CA 1
ATOM 1542 C C . GLU A 1 199 ? -1.493 13.374 3.723 1.00 86.38 199 GLU A C 1
ATOM 1544 O O . GLU A 1 199 ? -1.595 12.947 2.574 1.00 86.38 199 GLU A O 1
ATOM 1549 N N . SER A 1 200 ? -2.100 12.802 4.761 1.00 86.44 200 SER A N 1
ATOM 1550 C CA . SER A 1 200 ? -3.041 11.687 4.629 1.00 86.44 200 SER A CA 1
ATOM 1551 C C . SER A 1 200 ? -4.342 12.005 5.344 1.00 86.44 200 SER A C 1
ATOM 1553 O O . SER A 1 200 ? -4.338 12.666 6.388 1.00 86.44 200 SER A O 1
ATOM 1555 N N . PHE A 1 201 ? -5.435 11.510 4.783 1.00 89.56 201 PHE A N 1
ATOM 1556 C CA . PHE A 1 201 ? -6.800 11.708 5.243 1.00 89.56 201 PHE A CA 1
ATOM 1557 C C . PHE A 1 201 ? -7.533 10.365 5.233 1.00 89.56 201 PHE A C 1
ATOM 1559 O O . PHE A 1 201 ? -7.231 9.499 4.409 1.00 89.56 201 PHE A O 1
ATOM 1566 N N . VAL A 1 202 ? -8.499 10.209 6.131 1.00 92.25 202 VAL A N 1
ATOM 1567 C CA . VAL A 1 202 ? -9.435 9.080 6.154 1.00 92.25 202 VAL A CA 1
ATOM 1568 C C . VAL A 1 202 ? -10.855 9.588 5.925 1.00 92.25 202 VAL A C 1
ATOM 1570 O O . VAL A 1 202 ? -11.213 10.667 6.393 1.00 92.25 202 VAL A O 1
ATOM 1573 N N . THR A 1 203 ? -11.658 8.803 5.213 1.00 92.75 203 THR A N 1
ATOM 1574 C CA . THR A 1 203 ? -13.094 9.027 4.999 1.00 92.75 203 THR A CA 1
ATOM 1575 C C . THR A 1 203 ? -13.833 7.694 5.110 1.00 92.75 203 THR A C 1
ATOM 1577 O O . THR A 1 203 ? -13.229 6.628 4.946 1.00 92.75 203 THR A O 1
ATOM 1580 N N . VAL A 1 204 ? -15.131 7.749 5.411 1.00 93.50 204 VAL A N 1
ATOM 1581 C CA . VAL A 1 204 ? -16.019 6.581 5.456 1.00 93.50 204 VAL A CA 1
ATOM 1582 C C . VAL A 1 204 ? -17.249 6.875 4.609 1.00 93.50 204 VAL A C 1
ATOM 1584 O O . VAL A 1 204 ? -17.843 7.948 4.739 1.00 93.50 204 VAL A O 1
ATOM 1587 N N . PHE A 1 205 ? -17.634 5.935 3.751 1.00 91.00 205 PHE A N 1
ATOM 1588 C CA . PHE A 1 205 ? -18.781 6.060 2.853 1.00 91.00 205 PHE A CA 1
ATOM 1589 C C . PHE A 1 205 ? -19.407 4.696 2.541 1.00 91.00 205 PHE A C 1
ATOM 1591 O O . PHE A 1 205 ? -18.756 3.661 2.686 1.00 91.00 205 PHE A O 1
ATOM 1598 N N . ASP A 1 206 ? -20.672 4.683 2.122 1.00 91.12 206 ASP A N 1
ATOM 1599 C CA . ASP A 1 206 ? -21.343 3.456 1.681 1.00 91.12 206 ASP A CA 1
ATOM 1600 C C . ASP A 1 206 ? -21.004 3.092 0.218 1.00 91.12 206 ASP A C 1
ATOM 1602 O O . ASP A 1 206 ? -20.491 3.908 -0.550 1.00 91.12 206 ASP A O 1
ATOM 1606 N N . ILE A 1 207 ? -21.327 1.870 -0.215 1.00 85.25 207 ILE A N 1
ATOM 1607 C CA . ILE A 1 207 ? -21.115 1.416 -1.607 1.00 85.25 207 ILE A CA 1
ATOM 1608 C C . ILE A 1 207 ? -21.910 2.206 -2.667 1.00 85.25 207 ILE A C 1
ATOM 1610 O O . ILE A 1 207 ? -21.699 2.009 -3.862 1.00 85.25 207 ILE A O 1
ATOM 1614 N N . ARG A 1 208 ? -22.816 3.104 -2.258 1.00 87.81 208 ARG A N 1
ATOM 1615 C CA . ARG A 1 208 ? -23.564 4.021 -3.134 1.00 87.81 208 ARG A CA 1
ATOM 1616 C C . ARG A 1 208 ? -22.908 5.405 -3.212 1.00 87.81 208 ARG A C 1
ATOM 1618 O O . ARG A 1 208 ? -23.389 6.260 -3.954 1.00 87.81 208 ARG A O 1
ATOM 1625 N N . GLY A 1 209 ? -21.817 5.625 -2.476 1.00 82.56 209 GLY A N 1
ATOM 1626 C CA . GLY A 1 209 ? -21.088 6.888 -2.398 1.00 82.56 209 GLY A CA 1
ATOM 1627 C C . GLY A 1 209 ? -21.652 7.884 -1.380 1.00 82.56 209 GLY A C 1
ATOM 1628 O O . GLY A 1 209 ? -21.246 9.045 -1.399 1.00 82.56 209 GLY A O 1
ATOM 1629 N N . GLN A 1 210 ? -22.569 7.478 -0.495 1.00 90.38 210 GLN A N 1
ATOM 1630 C CA . GLN A 1 210 ? -23.034 8.335 0.593 1.00 90.38 210 GLN A CA 1
ATOM 1631 C C . GLN A 1 210 ? -21.930 8.476 1.648 1.00 90.38 210 GLN A C 1
ATOM 1633 O O . GLN A 1 210 ? -21.575 7.508 2.321 1.00 90.38 210 GLN A O 1
ATOM 1638 N N . ILE A 1 211 ? -21.407 9.693 1.814 1.00 89.56 211 ILE A N 1
ATOM 1639 C CA . ILE A 1 211 ? -20.414 10.007 2.845 1.00 89.56 211 ILE A CA 1
ATOM 1640 C C . ILE A 1 211 ? -21.043 9.870 4.239 1.00 89.56 211 ILE A C 1
ATOM 1642 O O . ILE A 1 211 ? -22.068 10.484 4.535 1.00 89.56 211 ILE A O 1
ATOM 1646 N N . MET A 1 212 ? -20.400 9.067 5.088 1.00 93.62 212 MET A N 1
ATOM 1647 C CA . MET A 1 212 ? -20.714 8.883 6.511 1.00 93.62 212 MET A CA 1
ATOM 1648 C C . MET A 1 212 ? -19.733 9.636 7.422 1.00 93.62 212 MET A C 1
ATOM 1650 O O . MET A 1 212 ? -20.049 9.933 8.574 1.00 93.62 212 MET A O 1
ATOM 1654 N N . MET A 1 213 ? -18.531 9.925 6.909 1.00 94.31 213 MET A N 1
ATOM 1655 C CA . MET A 1 213 ? -17.511 10.748 7.552 1.00 94.31 213 MET A CA 1
ATOM 1656 C C . MET A 1 213 ? -16.668 11.464 6.487 1.00 94.31 213 MET A C 1
ATOM 1658 O O . MET A 1 213 ? -16.028 10.816 5.652 1.00 94.31 213 MET A O 1
ATOM 1662 N N . GLU A 1 214 ? -16.668 12.795 6.539 1.00 93.69 214 GLU A N 1
ATOM 1663 C CA . GLU A 1 214 ? -15.844 13.674 5.696 1.00 93.69 214 GLU A CA 1
ATOM 1664 C C . GLU A 1 214 ? -14.332 13.468 5.923 1.00 93.69 214 GLU A C 1
ATOM 1666 O O . GLU A 1 214 ? -13.917 12.839 6.898 1.00 93.69 214 GLU A O 1
ATOM 1671 N N . ASP A 1 215 ? -13.497 14.013 5.028 1.00 90.38 215 ASP A N 1
ATOM 1672 C CA . ASP A 1 215 ? -12.032 13.854 5.058 1.00 90.38 215 ASP A CA 1
ATOM 1673 C C . ASP A 1 215 ? -11.399 14.361 6.376 1.00 90.38 215 ASP A C 1
ATOM 1675 O O . ASP A 1 215 ? -11.139 15.554 6.556 1.00 90.38 215 ASP A O 1
ATOM 1679 N N . GLN A 1 216 ? -11.051 13.439 7.280 1.00 92.81 216 GLN A N 1
ATOM 1680 C CA . GLN A 1 216 ? -10.335 13.728 8.525 1.00 92.81 216 GLN A CA 1
ATOM 1681 C C . GLN A 1 216 ? -8.822 13.553 8.325 1.00 92.81 216 GLN A C 1
ATOM 1683 O O . GLN A 1 216 ? -8.349 12.462 7.999 1.00 92.81 216 GLN A O 1
ATOM 1688 N N . LYS A 1 217 ? -8.030 14.612 8.551 1.00 91.06 217 LYS A N 1
ATOM 1689 C CA . LYS A 1 217 ? -6.561 14.557 8.427 1.00 91.06 217 LYS A CA 1
ATOM 1690 C C . LYS A 1 217 ? -5.946 13.676 9.525 1.00 91.06 217 LYS A C 1
ATOM 1692 O O . LYS A 1 217 ? -6.213 13.874 10.705 1.00 91.06 217 LYS A O 1
ATOM 1697 N N . LEU A 1 218 ? -5.037 12.777 9.144 1.00 86.25 218 LEU A N 1
ATOM 1698 C CA . LEU A 1 218 ? -4.362 11.838 10.054 1.00 86.25 218 LEU A CA 1
ATOM 1699 C C . LEU A 1 218 ? -3.252 12.469 10.918 1.00 86.25 218 LEU A C 1
ATOM 1701 O O . LEU A 1 218 ? -2.739 11.830 11.829 1.00 86.25 218 LEU A O 1
ATOM 1705 N N . GLY A 1 219 ? -2.848 13.714 10.662 1.00 82.75 219 GLY A N 1
ATOM 1706 C CA . GLY A 1 219 ? -1.774 14.377 11.415 1.00 82.75 219 GLY A CA 1
ATOM 1707 C C . GLY A 1 219 ? -0.363 13.846 11.109 1.00 82.75 219 GLY A C 1
ATOM 1708 O O . GLY A 1 219 ? -0.164 13.034 10.207 1.00 82.75 219 GLY A O 1
ATOM 1709 N N . ASN A 1 220 ? 0.636 14.373 11.826 1.00 81.00 220 ASN A N 1
ATOM 1710 C CA . ASN A 1 220 ? 2.085 14.088 11.727 1.00 81.00 220 ASN A CA 1
ATOM 1711 C C . ASN A 1 220 ? 2.741 14.194 10.326 1.00 81.00 220 ASN A C 1
ATOM 1713 O O . ASN A 1 220 ? 3.938 13.960 10.199 1.00 81.00 220 ASN A O 1
ATOM 1717 N N . ASN A 1 221 ? 1.995 14.614 9.297 1.00 84.88 221 ASN A N 1
ATOM 1718 C CA . ASN A 1 221 ? 2.444 14.772 7.907 1.00 84.88 221 ASN A CA 1
ATOM 1719 C C . ASN A 1 221 ? 3.164 13.525 7.353 1.00 84.88 221 ASN A C 1
ATOM 1721 O O . ASN A 1 221 ? 4.222 13.609 6.724 1.00 84.88 221 ASN A O 1
ATOM 1725 N N . TYR A 1 222 ? 2.576 12.355 7.611 1.00 84.56 222 TYR A N 1
ATOM 1726 C CA . TYR A 1 222 ? 2.968 11.096 6.986 1.00 84.56 222 TYR A CA 1
ATOM 1727 C C . TYR A 1 222 ? 2.057 10.757 5.805 1.00 84.56 222 TYR A C 1
ATOM 1729 O O . TYR A 1 222 ? 0.882 11.129 5.771 1.00 84.56 222 TYR A O 1
ATOM 1737 N N . LYS A 1 223 ? 2.620 10.003 4.856 1.00 83.00 223 LYS A N 1
ATOM 1738 C CA . LYS A 1 223 ? 1.891 9.288 3.807 1.00 83.00 223 LYS A CA 1
ATOM 1739 C C . LYS A 1 223 ? 1.545 7.895 4.350 1.00 83.00 223 LYS A C 1
ATOM 1741 O O . LYS A 1 223 ? 2.459 7.097 4.560 1.00 83.00 223 LYS A O 1
ATOM 1746 N N . PHE A 1 224 ? 0.269 7.658 4.643 1.00 84.75 224 PHE A N 1
ATOM 1747 C CA . PHE A 1 224 ? -0.291 6.354 4.991 1.00 84.75 224 PHE A CA 1
ATOM 1748 C C . PHE A 1 224 ? -0.982 5.804 3.751 1.00 84.75 224 PHE A C 1
ATOM 1750 O O . PHE A 1 224 ? -1.825 6.490 3.176 1.00 84.75 224 PHE A O 1
ATOM 1757 N N . GLU A 1 225 ? -0.599 4.599 3.339 1.00 79.19 225 GLU A N 1
ATOM 1758 C CA . GLU A 1 225 ? -1.031 4.051 2.049 1.00 79.19 225 GLU A CA 1
ATOM 1759 C C . GLU A 1 225 ? -1.865 2.776 2.184 1.00 79.19 225 GLU A C 1
ATOM 1761 O O . GLU A 1 225 ? -2.623 2.492 1.272 1.00 79.19 225 GLU A O 1
ATOM 1766 N N . GLY A 1 226 ? -1.839 2.103 3.344 1.00 81.06 226 GLY A N 1
ATOM 1767 C CA . GLY A 1 226 ? -2.642 0.913 3.646 1.00 81.06 226 GLY A CA 1
ATOM 1768 C C . GLY A 1 226 ? -3.453 1.021 4.942 1.00 81.06 226 GLY A C 1
ATOM 1769 O O . GLY A 1 226 ? -3.023 1.677 5.895 1.00 81.06 226 GLY A O 1
ATOM 1770 N N . ILE A 1 227 ? -4.607 0.348 4.991 1.00 86.31 227 ILE A N 1
ATOM 1771 C CA . ILE A 1 227 ? -5.507 0.277 6.155 1.00 86.31 227 ILE A CA 1
ATOM 1772 C C . ILE A 1 227 ? -6.143 -1.115 6.264 1.00 86.31 227 ILE A C 1
ATOM 1774 O O . ILE A 1 227 ? -6.562 -1.687 5.266 1.00 86.31 227 ILE A O 1
ATOM 1778 N N . PHE A 1 228 ? -6.243 -1.656 7.480 1.00 84.69 228 PHE A N 1
ATOM 1779 C CA . PHE A 1 228 ? -6.885 -2.946 7.746 1.00 84.69 228 PHE A CA 1
ATOM 1780 C C . PHE A 1 228 ? -7.498 -2.979 9.155 1.00 84.69 228 PHE A C 1
ATOM 1782 O O . PHE A 1 228 ? -7.162 -2.147 10.002 1.00 84.69 228 PHE A O 1
ATOM 1789 N N . PHE A 1 229 ? -8.378 -3.950 9.402 1.00 81.06 229 PHE A N 1
ATOM 1790 C CA . PHE A 1 229 ? -8.971 -4.217 10.714 1.00 81.06 229 PHE A CA 1
ATOM 1791 C C . PHE A 1 229 ? -8.198 -5.326 11.447 1.00 81.06 229 PHE A C 1
ATOM 1793 O O . PHE A 1 229 ? -7.829 -6.327 10.833 1.00 81.06 229 PHE A O 1
ATOM 1800 N N . LEU A 1 230 ? -7.943 -5.109 12.742 1.00 76.69 230 LEU A N 1
ATOM 1801 C CA . LEU A 1 230 ? -7.218 -6.001 13.663 1.00 76.69 230 LEU A CA 1
ATOM 1802 C C . LEU A 1 230 ? -8.153 -6.951 14.425 1.00 76.69 230 LEU A C 1
ATOM 1804 O O . LEU A 1 230 ? -9.293 -6.526 14.713 1.00 76.69 230 LEU A O 1
#

Radius of gyration: 17.74 Å; chains: 1; bounding box: 51×38×47 Å

pLDDT: mean 83.64, std 13.93, range [27.62, 97.62]

InterPro domains:
  IPR009283 Apyrase [PF06079] (9-138)
  IPR009283 Apyrase [PF06079] (140-229)
  IPR009283 Apyrase [PTHR13023] (9-137)
  IPR036258 Apyrase superfamily [G3DSA:2.120.10.100] (1-138)
  IPR036258 Apyrase superfamily [G3DSA:2.120.10.100] (139-230)
  IPR036258 Apyrase superfamily [SSF101887] (9-230)

Foldseek 3Di:
DPPVQDDPPQKGKDWDWDWDKDDDPVNQAIDIGTDPVRIDIAMDNDFAPSDWPCWQAWDDAPNFIWTAIQFQLFIFGCPPSYTHGDDFDAFAPRPDPGTHRKRAWDDDDNAIAIFAPLDFDADPVRHGDGPRRVDADGSHYDDQWPWDADPVRPDTDTHNQDDCPPVQKGWLEKDQDPPPVSFKIKTKIKGDDPPDQIWIWIWMATPVNRTNGPTDTPDPSDDDRYDDDD

Sequence (230 aa):
MDIAAKAPGWQFRAITRKGTLTLGNDGKTAHVDWDLSSDRDIMSGFSYKGRGMELSDLTEYNGHILSPDDKTGILFEIKNNKALPWVILNSGPGNTTKGMKTEWLTIKGSFLYAGGHGVEYRDDKGIVFSEDQMWIKSRLRGTNLLITADERFNAFEIVRVGTLDHPERGFSAFAFVPGTNDNVIVALKSKGMDGKAPESFVTVFDIRGQIMMEDQKLGNNYKFEGIFFL